Protein AF-A0A5E4LTS5-F1 (afdb_monomer_lite)

pLDDT: mean 82.77, std 12.42, range [35.0, 95.75]

Secondary structure (DSSP, 8-state):
--SSSHHHHHHHHHTTSS---------S-SSGGGS-TTEEEETTTTEEEEPTTB-SSGGGG-SSS-EEE-TTT-BEEEPTTB-SSGGGS-TTEEEETTTTEEEEPTT--SSGGG-SSTTEEEETTTTEEEEPTTB-SSTTSS-TTEEEETTTTEEEEPTTB-SSGGGS-TTEEEETTTTEEEEPTTB-SSGGG-SSTTEEEETTTTEEEE-TT--SSGGGS-TTEEEETTTTEEEEPTT--SSGGGS-TTEEEETTTTEEEEPTTB-SSGGGS-TTEEEETTTTEEEEPTTB-SSGGGSPTTEEE---TTSTTTTBEEESB-SSGGGSPTT--EETTTTEE-

Structure (mmCIF, N/CA/C/O backbone):
data_AF-A0A5E4LTS5-F1
#
_entry.id   AF-A0A5E4LTS5-F1
#
loop_
_atom_site.group_PDB
_atom_site.id
_atom_site.type_symbol
_atom_site.label_atom_id
_atom_site.label_alt_id
_atom_site.label_comp_id
_atom_site.label_asym_id
_atom_site.label_entity_id
_atom_site.label_seq_id
_atom_site.pdbx_PDB_ins_code
_atom_site.Cartn_x
_atom_site.Cartn_y
_atom_site.Cartn_z
_atom_site.occupancy
_atom_site.B_iso_or_equiv
_atom_site.auth_seq_id
_atom_site.auth_comp_id
_atom_site.auth_asym_id
_atom_site.auth_atom_id
_atom_site.pdbx_PDB_model_num
ATOM 1 N N . MET A 1 1 ? 32.700 2.154 83.259 1.00 52.75 1 MET A N 1
ATOM 2 C CA . MET A 1 1 ? 31.988 3.280 83.909 1.00 52.75 1 MET A CA 1
ATOM 3 C C . MET A 1 1 ? 31.719 4.421 82.920 1.00 52.75 1 MET A C 1
ATOM 5 O O . MET A 1 1 ? 32.340 5.462 83.030 1.00 52.75 1 MET A O 1
ATOM 9 N N . ARG A 1 2 ? 30.833 4.246 81.928 1.00 52.34 2 ARG A N 1
ATOM 10 C CA . ARG A 1 2 ? 30.294 5.354 81.094 1.00 52.34 2 ARG A CA 1
ATOM 11 C C . ARG A 1 2 ? 28.873 5.090 80.554 1.00 52.34 2 ARG A C 1
ATOM 13 O O . ARG A 1 2 ? 28.373 5.872 79.763 1.00 52.34 2 ARG A O 1
ATOM 20 N N . PHE A 1 3 ? 28.205 4.025 81.013 1.00 47.56 3 PHE A N 1
ATOM 21 C CA . PHE A 1 3 ? 26.856 3.645 80.561 1.00 47.56 3 PHE A CA 1
ATOM 22 C C . PHE A 1 3 ? 25.759 3.794 81.632 1.00 47.56 3 PHE A C 1
ATOM 24 O O . PHE A 1 3 ? 24.585 3.661 81.318 1.00 47.56 3 PHE A O 1
ATOM 31 N N . GLN A 1 4 ? 26.111 4.130 82.880 1.00 52.75 4 GLN A N 1
ATOM 32 C CA . GLN A 1 4 ? 25.139 4.322 83.973 1.00 52.75 4 GLN A CA 1
ATOM 33 C C . GLN A 1 4 ? 24.675 5.777 84.167 1.00 52.75 4 GLN A C 1
ATOM 35 O O . GLN A 1 4 ? 23.726 6.009 84.905 1.00 52.75 4 GLN A O 1
ATOM 40 N N . VAL A 1 5 ? 25.285 6.757 83.490 1.00 54.31 5 VAL A N 1
ATOM 41 C CA . VAL A 1 5 ? 24.916 8.183 83.638 1.00 54.31 5 VAL A CA 1
ATOM 42 C C . VAL A 1 5 ? 23.861 8.623 82.608 1.00 54.31 5 VAL A C 1
ATOM 44 O O . VAL A 1 5 ? 23.096 9.545 82.866 1.00 54.31 5 VAL A O 1
ATOM 47 N N . LEU A 1 6 ? 23.731 7.920 81.477 1.00 48.25 6 LEU A N 1
ATOM 48 C CA . LEU A 1 6 ? 22.760 8.258 80.422 1.00 48.25 6 LEU A CA 1
ATOM 49 C C . LEU A 1 6 ? 21.332 7.753 80.698 1.00 48.25 6 LEU A C 1
ATOM 51 O O . LEU A 1 6 ? 20.376 8.309 80.167 1.00 48.25 6 LEU A O 1
ATOM 55 N N . LEU A 1 7 ? 21.165 6.753 81.567 1.00 49.22 7 LEU A N 1
ATOM 56 C CA . LEU A 1 7 ? 19.853 6.167 81.881 1.00 49.22 7 LEU A CA 1
ATOM 57 C C . LEU A 1 7 ? 19.071 6.959 82.944 1.00 49.22 7 LEU A C 1
ATOM 59 O O . LEU A 1 7 ? 17.847 6.897 82.980 1.00 49.22 7 LEU A O 1
ATOM 63 N N . ILE A 1 8 ? 19.754 7.769 83.760 1.00 54.53 8 ILE A N 1
ATOM 64 C CA . ILE A 1 8 ? 19.122 8.601 84.800 1.00 54.53 8 ILE A CA 1
ATOM 65 C C . ILE A 1 8 ? 18.636 9.947 84.222 1.00 54.53 8 ILE A C 1
ATOM 67 O O . ILE A 1 8 ? 17.650 10.504 84.699 1.00 54.53 8 ILE A O 1
ATOM 71 N N . ALA A 1 9 ? 19.238 10.430 83.128 1.00 50.12 9 ALA A N 1
ATOM 72 C CA . ALA A 1 9 ? 18.797 11.645 82.433 1.00 50.12 9 ALA A CA 1
ATOM 73 C C . ALA A 1 9 ? 17.547 11.434 81.549 1.00 50.12 9 ALA A C 1
ATOM 75 O O . ALA A 1 9 ? 16.785 12.372 81.332 1.00 50.12 9 ALA A O 1
ATOM 76 N N . ALA A 1 10 ? 17.290 10.206 81.082 1.00 51.31 10 ALA A N 1
ATOM 77 C CA . ALA A 1 10 ? 16.119 9.890 80.256 1.00 51.31 10 ALA A CA 1
ATOM 78 C C . ALA A 1 10 ? 14.826 9.685 81.076 1.00 51.31 10 ALA A C 1
ATOM 80 O O . ALA A 1 10 ? 13.731 9.924 80.574 1.00 51.31 10 ALA A O 1
ATOM 81 N N . ILE A 1 11 ? 14.934 9.310 82.356 1.00 53.00 11 ILE A N 1
ATOM 82 C CA . ILE A 1 11 ? 13.771 9.068 83.233 1.00 53.00 11 ILE A CA 1
ATOM 83 C C . ILE A 1 11 ? 13.208 10.381 83.820 1.00 53.00 11 ILE A C 1
ATOM 85 O O . ILE A 1 11 ? 12.012 10.476 84.106 1.00 53.00 11 ILE A O 1
ATOM 89 N N . PHE A 1 12 ? 14.016 11.445 83.891 1.00 49.31 12 PHE A N 1
ATOM 90 C CA . PHE A 1 12 ? 13.548 12.783 84.283 1.00 49.31 12 PHE A CA 1
ATOM 91 C C . PHE A 1 12 ? 12.880 13.582 83.151 1.00 49.31 12 PHE A C 1
ATOM 93 O O . PHE A 1 12 ? 12.144 14.522 83.437 1.00 49.31 12 PHE A O 1
ATOM 100 N N . LEU A 1 13 ? 13.058 13.188 81.885 1.00 48.16 13 LEU A N 1
ATOM 101 C CA . LEU A 1 13 ? 12.448 13.867 80.729 1.00 48.16 13 LEU A CA 1
ATOM 102 C C . LEU A 1 13 ? 11.097 13.262 80.301 1.00 48.16 13 LEU A C 1
ATOM 104 O O . LEU A 1 13 ? 10.309 13.932 79.642 1.00 48.16 13 LEU A O 1
ATOM 108 N N . VAL A 1 14 ? 10.780 12.039 80.743 1.00 49.41 14 VAL A N 1
ATOM 109 C CA . VAL A 1 14 ? 9.475 11.383 80.501 1.00 49.41 14 VAL A CA 1
ATOM 110 C C . VAL A 1 14 ? 8.493 11.585 81.670 1.00 49.41 14 VAL A C 1
ATOM 112 O O . VAL A 1 14 ? 7.287 11.440 81.502 1.00 49.41 14 VAL A O 1
ATOM 115 N N . SER A 1 15 ? 8.971 12.035 82.835 1.00 46.31 15 SER A N 1
ATOM 116 C CA . SER A 1 15 ? 8.128 12.271 84.023 1.00 46.31 15 SER A CA 1
ATOM 117 C C . SER A 1 15 ? 7.545 13.694 84.118 1.00 46.31 15 SER A C 1
ATOM 119 O O . SER A 1 15 ? 6.817 13.991 85.061 1.00 46.31 15 SER A O 1
ATOM 121 N N . PHE A 1 16 ? 7.824 14.574 83.146 1.00 44.72 16 PHE A N 1
ATOM 122 C CA . PHE A 1 16 ? 7.302 15.953 83.104 1.00 44.72 16 PHE A CA 1
ATOM 123 C C . PHE A 1 16 ? 6.188 16.176 82.058 1.00 44.72 16 PHE A C 1
ATOM 125 O O . PHE A 1 16 ? 5.645 17.272 81.965 1.00 44.72 16 PHE A O 1
ATOM 132 N N . ILE A 1 17 ? 5.787 15.134 81.315 1.00 47.78 17 ILE A N 1
ATOM 133 C CA . ILE A 1 17 ? 4.661 15.169 80.351 1.00 47.78 17 ILE A CA 1
ATOM 134 C C . ILE A 1 17 ? 3.470 14.335 80.874 1.00 47.78 17 ILE A C 1
ATOM 136 O O . ILE A 1 17 ? 2.677 13.791 80.117 1.00 47.78 17 ILE A O 1
ATOM 140 N N . ALA A 1 18 ? 3.332 14.222 82.199 1.00 41.81 18 ALA A N 1
ATOM 141 C CA . ALA A 1 18 ? 2.184 13.583 82.856 1.00 41.81 18 ALA A CA 1
ATOM 142 C C . ALA A 1 18 ? 1.380 14.548 83.754 1.00 41.81 18 ALA A C 1
ATOM 144 O O . ALA A 1 18 ? 0.497 14.113 84.487 1.00 41.81 18 ALA A O 1
ATOM 145 N N . LEU A 1 19 ? 1.656 15.859 83.695 1.00 43.41 19 LEU A N 1
ATOM 146 C CA . LEU A 1 19 ? 0.966 16.894 84.486 1.00 43.41 19 LEU A CA 1
ATOM 147 C C . LEU A 1 19 ? 0.700 18.186 83.691 1.00 43.41 19 LEU A C 1
ATOM 149 O O . LEU A 1 19 ? 0.700 19.283 84.240 1.00 43.41 19 LEU A O 1
ATOM 153 N N . ALA A 1 20 ? 0.411 18.057 82.398 1.00 40.28 20 ALA A N 1
ATOM 154 C CA . ALA A 1 20 ? -0.315 19.079 81.649 1.00 40.28 20 ALA A CA 1
ATOM 155 C C . ALA A 1 20 ? -1.713 18.537 81.337 1.00 40.28 20 ALA A C 1
ATOM 157 O O . ALA A 1 20 ? -2.074 18.281 80.191 1.00 40.28 20 ALA A O 1
ATOM 158 N N . GLY A 1 21 ? -2.499 18.309 82.393 1.00 35.00 21 GLY A N 1
ATOM 159 C CA . GLY A 1 21 ? -3.943 18.257 82.233 1.00 35.00 21 GLY A CA 1
ATOM 160 C C . GLY A 1 21 ? -4.373 19.611 81.688 1.00 35.00 21 GLY A C 1
ATOM 161 O O . GLY A 1 21 ? -4.248 20.600 82.398 1.00 35.00 21 GLY A O 1
ATOM 162 N N . CYS A 1 22 ? -4.823 19.662 80.435 1.00 36.25 22 CYS A N 1
ATOM 163 C CA . CYS A 1 22 ? -5.600 20.780 79.914 1.00 36.25 22 CYS A CA 1
ATOM 164 C C . CYS A 1 22 ? -6.976 20.721 80.592 1.00 36.25 22 CYS A C 1
ATOM 166 O O . CYS A 1 22 ? -7.817 19.924 80.171 1.00 36.25 22 CYS A O 1
ATOM 168 N N . PRO A 1 23 ? -7.253 21.517 81.637 1.00 46.22 23 PRO A N 1
ATOM 169 C CA . PRO A 1 23 ? -8.505 21.455 82.357 1.00 46.22 23 PRO A CA 1
ATOM 170 C C . PRO A 1 23 ? -9.348 22.600 81.817 1.00 46.22 23 PRO A C 1
ATOM 172 O O . PRO A 1 23 ? -9.404 23.630 82.462 1.00 46.22 23 PRO A O 1
ATOM 175 N N . ASN A 1 24 ? -9.853 22.493 80.584 1.00 42.41 24 ASN A N 1
ATOM 176 C CA . ASN A 1 24 ? -10.802 23.446 79.988 1.00 42.41 24 ASN A CA 1
ATOM 177 C C . ASN A 1 24 ? -11.273 22.934 78.613 1.00 42.41 24 ASN A C 1
ATOM 179 O O . ASN A 1 24 ? -10.950 23.517 77.579 1.00 42.41 24 ASN A O 1
ATOM 183 N N . GLN A 1 25 ? -12.084 21.873 78.571 1.00 46.25 25 GLN A N 1
ATOM 184 C CA . GLN A 1 25 ? -13.104 21.834 77.520 1.00 46.25 25 GLN A CA 1
ATOM 185 C C . GLN A 1 25 ? -14.164 22.855 77.937 1.00 46.25 25 GLN A C 1
ATOM 187 O O . GLN A 1 25 ? -15.051 22.557 78.732 1.00 46.25 25 GLN A O 1
ATOM 192 N N . LYS A 1 26 ? -14.015 24.098 77.458 1.00 47.38 26 LYS A N 1
ATOM 193 C CA . LYS A 1 26 ? -15.138 25.041 77.401 1.00 47.38 26 LYS A CA 1
ATOM 194 C C . LYS A 1 26 ? -16.333 24.316 76.761 1.00 47.38 26 LYS A C 1
ATOM 196 O O . LYS A 1 26 ? -16.092 23.502 75.865 1.00 47.38 26 LYS A O 1
ATOM 201 N N . PRO A 1 27 ? -17.584 24.621 77.151 1.00 54.31 27 PRO A N 1
ATOM 202 C CA . PRO A 1 27 ? -18.726 24.212 76.347 1.00 54.31 27 PRO A CA 1
ATOM 203 C C . PRO A 1 27 ? -18.478 24.719 74.917 1.00 54.31 27 PRO A C 1
ATOM 205 O O . PRO A 1 27 ? -18.272 25.911 74.692 1.00 54.31 27 PRO A O 1
ATOM 208 N N . SER A 1 28 ? -18.375 23.773 73.989 1.00 68.31 28 SER A N 1
ATOM 209 C CA . SER A 1 28 ? -18.106 23.933 72.563 1.00 68.31 28 SER A CA 1
ATOM 210 C C . SER A 1 28 ? -19.206 24.706 71.829 1.00 68.31 28 SER A C 1
ATOM 212 O O . SER A 1 28 ? -19.032 25.005 70.655 1.00 68.31 28 SER A O 1
ATOM 214 N N . CYS A 1 29 ? -20.315 25.041 72.490 1.00 81.62 29 CYS A N 1
ATOM 215 C CA . CYS A 1 29 ? -21.389 25.855 71.936 1.00 81.62 29 CYS A CA 1
ATOM 216 C C . CYS A 1 29 ? -22.248 26.478 73.051 1.00 81.62 29 CYS A C 1
ATOM 218 O O . CYS A 1 29 ? -22.305 25.955 74.168 1.00 81.62 29 CYS A O 1
ATOM 220 N N . LYS A 1 30 ? -22.892 27.615 72.759 1.00 83.12 30 LYS A N 1
ATOM 221 C CA . LYS A 1 30 ? -23.923 28.241 73.619 1.00 83.12 30 LYS A CA 1
ATOM 222 C C . LYS A 1 30 ? -25.315 28.212 72.988 1.00 83.12 30 LYS A C 1
ATOM 224 O O . LYS A 1 30 ? -26.311 28.249 73.701 1.00 83.12 30 LYS A O 1
ATOM 229 N N . ASP A 1 31 ? -25.347 28.172 71.668 1.00 85.19 31 ASP A N 1
ATOM 230 C CA . ASP A 1 31 ? -26.511 28.084 70.804 1.00 85.19 31 ASP A CA 1
ATOM 231 C C . ASP A 1 31 ? -26.078 27.399 69.497 1.00 85.19 31 ASP A C 1
ATOM 233 O O . ASP A 1 31 ? -24.884 27.156 69.276 1.00 85.19 31 ASP A O 1
ATOM 237 N N . ASP A 1 32 ? -27.039 27.092 68.630 1.00 86.75 32 ASP A N 1
ATOM 238 C CA . ASP A 1 32 ? -26.789 26.375 67.373 1.00 86.75 32 ASP A CA 1
ATOM 239 C C . ASP A 1 32 ? -25.894 27.156 66.401 1.00 86.75 32 ASP A C 1
ATOM 241 O O . ASP A 1 32 ? -25.223 26.556 65.568 1.00 86.75 32 ASP A O 1
ATOM 245 N N . SER A 1 33 ? -25.809 28.486 66.537 1.00 85.44 33 SER A N 1
ATOM 246 C CA . SER A 1 33 ? -24.954 29.324 65.681 1.00 85.44 33 SER A CA 1
ATOM 247 C C . SER A 1 33 ? -23.459 29.089 65.906 1.00 85.44 33 SER A C 1
ATOM 249 O O . SER A 1 33 ? -22.630 29.454 65.074 1.00 85.44 33 SER A O 1
ATOM 251 N N . SER A 1 34 ? -23.117 28.467 67.035 1.00 87.31 34 SER A N 1
ATOM 252 C CA . SER A 1 34 ? -21.752 28.079 67.383 1.00 87.31 34 SER A CA 1
ATOM 253 C C . SER A 1 34 ? -21.324 26.750 66.744 1.00 87.31 34 SER A C 1
ATOM 255 O O . SER A 1 34 ? -20.163 26.368 66.886 1.00 87.31 34 SER A O 1
ATOM 257 N N . CYS A 1 35 ? -22.247 26.038 66.094 1.00 87.38 35 CYS A N 1
ATOM 258 C CA . CYS A 1 35 ? -22.033 24.723 65.502 1.00 87.38 35 CYS A CA 1
ATOM 259 C C . CYS A 1 35 ? -22.099 24.780 63.970 1.00 87.38 35 CYS A C 1
ATOM 261 O O . CYS A 1 35 ? -22.555 25.762 63.380 1.00 87.38 35 CYS A O 1
ATOM 263 N N . GLU A 1 36 ? -21.628 23.722 63.307 1.00 88.06 36 GLU A N 1
ATOM 264 C CA . GLU A 1 36 ? -21.804 23.598 61.860 1.00 88.06 36 GLU A CA 1
ATOM 265 C C . GLU A 1 36 ? -23.288 23.435 61.502 1.00 88.06 36 GLU A C 1
ATOM 267 O O . GLU A 1 36 ? -24.107 23.037 62.325 1.00 88.06 36 GLU A O 1
ATOM 272 N N . ASN A 1 37 ? -23.653 23.731 60.256 1.00 89.50 37 ASN A N 1
ATOM 273 C CA . ASN A 1 37 ? -25.047 23.739 59.798 1.00 89.50 37 ASN A CA 1
ATOM 274 C C . ASN A 1 37 ? -25.776 22.382 59.911 1.00 89.50 37 ASN A C 1
ATOM 276 O O . ASN A 1 37 ? -27.004 22.363 59.890 1.00 89.50 37 ASN A O 1
ATOM 280 N N . TRP A 1 38 ? -25.045 21.274 60.042 1.00 87.62 38 TRP A N 1
ATOM 281 C CA . TRP A 1 38 ? -25.568 19.921 60.274 1.00 87.62 38 TRP A CA 1
ATOM 282 C C . TRP A 1 38 ? -25.568 19.508 61.762 1.00 87.62 38 TRP A C 1
ATOM 284 O O . TRP A 1 38 ? -25.959 18.391 62.110 1.00 87.62 38 TRP A O 1
ATOM 294 N N . GLN A 1 39 ? -25.136 20.397 62.658 1.00 90.94 39 GLN A N 1
ATOM 295 C CA . GLN A 1 39 ? -25.029 20.184 64.100 1.00 90.94 39 GLN A CA 1
ATOM 296 C C . GLN A 1 39 ? -25.948 21.135 64.880 1.00 90.94 39 GLN A C 1
ATOM 298 O O . GLN A 1 39 ? -26.330 22.202 64.410 1.00 90.94 39 GLN A O 1
ATOM 303 N N . GLN A 1 40 ? -26.322 20.736 66.089 1.00 90.69 40 GLN A N 1
ATOM 304 C CA . GLN A 1 40 ? -27.067 21.538 67.058 1.00 90.69 40 GLN A CA 1
ATOM 305 C C . GLN A 1 40 ? -26.321 21.546 68.386 1.00 90.69 40 GLN A C 1
ATOM 307 O O . GLN A 1 40 ? -25.592 20.604 68.714 1.00 90.69 40 GLN A O 1
ATOM 312 N N . CYS A 1 41 ? -26.500 22.603 69.164 1.00 89.69 41 CYS A N 1
ATOM 313 C CA . CYS A 1 41 ? -25.882 22.697 70.468 1.00 89.69 41 CYS A CA 1
ATOM 314 C C . CYS A 1 41 ? -26.702 21.934 71.508 1.00 89.69 41 CYS A C 1
ATOM 316 O O . CYS A 1 41 ? -27.809 22.336 71.868 1.00 89.69 41 CYS A O 1
ATOM 318 N N . ASP A 1 42 ? -26.137 20.868 72.071 1.00 88.88 42 ASP A N 1
ATOM 319 C CA . ASP A 1 42 ? -26.673 20.296 73.299 1.00 88.88 42 ASP A CA 1
ATOM 320 C C . ASP A 1 42 ? -26.318 21.224 74.467 1.00 88.88 42 ASP A C 1
ATOM 322 O O . ASP A 1 42 ? -25.201 21.206 74.984 1.00 88.88 42 ASP A O 1
ATOM 326 N N . ILE A 1 43 ? -27.286 22.039 74.891 1.00 84.94 43 ILE A N 1
ATOM 327 C CA . ILE A 1 43 ? -27.136 23.032 75.966 1.00 84.94 43 ILE A CA 1
ATOM 328 C C . ILE A 1 43 ? -26.751 22.369 77.302 1.00 84.94 43 ILE A C 1
ATOM 330 O O . ILE A 1 43 ? -26.083 22.992 78.128 1.00 84.94 43 ILE A O 1
ATOM 334 N N . SER A 1 44 ? -27.140 21.107 77.525 1.00 83.56 44 SER A N 1
ATOM 335 C CA . SER A 1 44 ? -26.894 20.402 78.788 1.00 83.56 44 SER A CA 1
ATOM 336 C C . SER A 1 44 ? -25.440 19.948 78.939 1.00 83.56 44 SER A C 1
ATOM 338 O O . SER A 1 44 ? -24.881 20.003 80.035 1.00 83.56 44 SER A O 1
ATOM 340 N N . THR A 1 45 ? -24.808 19.550 77.833 1.00 85.06 45 THR A N 1
ATOM 341 C CA . THR A 1 45 ? -23.402 19.119 77.792 1.00 85.06 45 THR A CA 1
ATOM 342 C C . THR A 1 45 ? -22.469 20.197 77.239 1.00 85.06 45 THR A C 1
ATOM 344 O O . THR A 1 45 ? -21.247 20.092 77.366 1.00 85.06 45 THR A O 1
ATOM 347 N N . GLY A 1 46 ? -23.041 21.245 76.642 1.00 85.06 46 GLY A N 1
ATOM 348 C CA . GLY A 1 46 ? -22.340 22.301 75.931 1.00 85.06 46 GLY A CA 1
ATOM 349 C C . GLY A 1 46 ? -21.561 21.777 74.729 1.00 85.06 46 GLY A C 1
ATOM 350 O O . GLY A 1 46 ? -20.459 22.253 74.490 1.00 85.06 46 GLY A O 1
ATOM 351 N N . ARG A 1 47 ? -22.044 20.756 74.016 1.00 87.44 47 ARG A N 1
ATOM 352 C CA . ARG A 1 47 ? -21.342 20.151 72.869 1.00 87.44 47 ARG A CA 1
ATOM 353 C C . ARG A 1 47 ? -22.189 20.228 71.605 1.00 87.44 47 ARG A C 1
ATOM 355 O O . ARG A 1 47 ? -23.397 20.029 71.664 1.00 87.44 47 ARG A O 1
ATOM 362 N N . CYS A 1 48 ? -21.547 20.477 70.465 1.00 88.25 48 CYS A N 1
ATOM 363 C CA . CYS A 1 48 ? -22.207 20.337 69.171 1.00 88.25 48 CYS A CA 1
ATOM 364 C C . CYS A 1 48 ? -22.438 18.849 68.894 1.00 88.25 48 CYS A C 1
ATOM 366 O O . CYS A 1 48 ? -21.486 18.067 68.849 1.00 88.25 48 CYS A O 1
ATOM 368 N N . VAL A 1 49 ? -23.698 18.465 68.743 1.00 88.44 49 VAL A N 1
ATOM 369 C CA . VAL A 1 49 ? -24.135 17.110 68.396 1.00 88.44 49 VAL A CA 1
ATOM 370 C C . VAL A 1 49 ? -24.823 17.148 67.030 1.00 88.44 49 VAL A C 1
ATOM 372 O O . VAL A 1 49 ? -25.380 18.186 66.675 1.00 88.44 49 VAL A O 1
ATOM 375 N N . PRO A 1 50 ? -24.789 16.071 66.229 1.00 87.88 50 PRO A N 1
ATOM 376 C CA . PRO A 1 50 ? -25.506 16.046 64.956 1.00 87.88 50 PRO A CA 1
ATOM 377 C C . PRO A 1 50 ? -27.004 16.360 65.133 1.00 87.88 50 PRO A C 1
ATOM 379 O O . PRO A 1 50 ? -27.640 15.931 66.101 1.00 87.88 50 PRO A O 1
ATOM 382 N N . GLN A 1 51 ? -27.564 17.140 64.205 1.00 87.88 51 GLN A N 1
ATOM 383 C CA . GLN A 1 51 ? -29.008 17.383 64.121 1.00 87.88 51 GLN A CA 1
ATOM 384 C C . GLN A 1 51 ? -29.756 16.104 63.725 1.00 87.88 51 GLN A C 1
ATOM 386 O O . GLN A 1 51 ? -29.179 15.173 63.165 1.00 87.88 51 GLN A O 1
ATOM 391 N N . VAL A 1 52 ? -31.070 16.068 63.972 1.00 82.19 52 VAL A N 1
ATOM 392 C CA . VAL A 1 52 ? -31.925 14.958 63.520 1.00 82.19 52 VAL A CA 1
ATOM 393 C C . VAL A 1 52 ? -31.806 14.806 62.000 1.00 82.19 52 VAL A C 1
ATOM 395 O O . VAL A 1 52 ? -32.065 15.750 61.259 1.00 82.19 52 VAL A O 1
ATOM 398 N N . GLY A 1 53 ? -31.419 13.610 61.549 1.00 81.38 53 GLY A N 1
ATOM 399 C CA . GLY A 1 53 ? -31.175 13.299 60.135 1.00 81.38 53 GLY A CA 1
ATOM 400 C C . GLY A 1 53 ? -29.702 13.346 59.713 1.00 81.38 53 GLY A C 1
ATOM 401 O O . GLY A 1 53 ? -29.378 12.822 58.649 1.00 81.38 53 GLY A O 1
ATOM 402 N N . TYR A 1 54 ? -28.816 13.889 60.554 1.00 89.75 54 TYR A N 1
ATOM 403 C CA . TYR A 1 54 ? -27.369 13.883 60.348 1.00 89.75 54 TYR A CA 1
ATOM 404 C C . TYR A 1 54 ? -26.662 12.909 61.293 1.00 89.75 54 TYR A C 1
ATOM 406 O O . TYR A 1 54 ? -27.233 12.436 62.276 1.00 89.75 54 TYR A O 1
ATOM 414 N N . CYS A 1 55 ? -25.406 12.602 60.990 1.00 91.25 55 CYS A N 1
ATOM 415 C CA . CYS A 1 55 ? -24.613 11.619 61.705 1.00 91.25 55 CYS A CA 1
ATOM 416 C C . CYS A 1 55 ? -23.141 12.034 61.825 1.00 91.25 55 CYS A C 1
ATOM 418 O O . CYS A 1 55 ? -22.592 12.796 61.025 1.00 91.25 55 CYS A O 1
ATOM 420 N N . THR A 1 56 ? -22.476 11.459 62.822 1.00 88.50 56 THR A N 1
ATOM 421 C CA . THR A 1 56 ? -21.011 11.448 62.955 1.00 88.50 56 THR A CA 1
ATOM 422 C C . THR A 1 56 ? -20.434 10.042 62.930 1.00 88.50 56 THR A C 1
ATOM 424 O O . THR A 1 56 ? -19.280 9.846 62.552 1.00 88.50 56 THR A O 1
ATOM 427 N N . THR A 1 57 ? -21.237 9.043 63.296 1.00 88.00 57 THR A N 1
ATOM 428 C CA . THR A 1 57 ? -20.825 7.642 63.334 1.00 88.00 57 THR A CA 1
ATOM 429 C C . THR A 1 57 ? -21.854 6.744 62.655 1.00 88.00 57 THR A C 1
ATOM 431 O O . THR A 1 57 ? -23.027 7.086 62.530 1.00 88.00 57 THR A O 1
ATOM 434 N N . ALA A 1 58 ? -21.428 5.554 62.224 1.00 85.50 58 ALA A N 1
ATOM 435 C CA . ALA A 1 58 ? -22.338 4.580 61.618 1.00 85.50 58 ALA A CA 1
ATOM 436 C C . ALA A 1 58 ? -23.423 4.081 62.593 1.00 85.50 58 ALA A C 1
ATOM 438 O O . ALA A 1 58 ? -24.492 3.681 62.146 1.00 85.50 58 ALA A O 1
ATOM 439 N N . ALA A 1 59 ? -23.172 4.129 63.907 1.00 85.56 59 ALA A N 1
ATOM 440 C CA . ALA A 1 59 ? -24.128 3.694 64.927 1.00 85.56 59 ALA A CA 1
ATOM 441 C C . ALA A 1 59 ? -25.370 4.600 65.005 1.00 85.56 59 ALA A C 1
ATOM 443 O O . ALA A 1 59 ? -26.445 4.143 65.384 1.00 85.56 59 ALA A O 1
ATOM 444 N N . GLU A 1 60 ? -25.235 5.868 64.610 1.00 87.69 60 GLU A N 1
ATOM 445 C CA . GLU A 1 60 ? -26.340 6.836 64.554 1.00 87.69 60 GLU A CA 1
ATOM 446 C C . GLU A 1 60 ? -27.262 6.605 63.349 1.00 87.69 60 GLU A C 1
ATOM 448 O O . GLU A 1 60 ? -28.385 7.099 63.325 1.00 87.69 60 GLU A O 1
ATOM 453 N N . CYS A 1 61 ? -26.819 5.815 62.367 1.00 86.75 61 CYS A N 1
ATOM 454 C CA . CYS A 1 61 ? -27.558 5.555 61.135 1.00 86.75 61 CYS A CA 1
ATOM 455 C C . CYS A 1 61 ? -28.484 4.335 61.190 1.00 86.75 61 CYS A C 1
ATOM 457 O O . CYS A 1 61 ? -29.089 3.985 60.177 1.00 86.75 61 CYS A O 1
ATOM 459 N N . GLY A 1 62 ? -28.608 3.694 62.353 1.00 82.69 62 GLY A N 1
ATOM 460 C CA . GLY A 1 62 ? -29.453 2.523 62.564 1.00 82.69 62 GLY A CA 1
ATOM 461 C C . GLY A 1 62 ? -28.704 1.366 63.220 1.00 82.69 62 GLY A C 1
ATOM 462 O O . GLY A 1 62 ? -27.476 1.304 63.233 1.00 82.69 62 GLY A O 1
ATOM 463 N N . THR A 1 63 ? -29.460 0.425 63.782 1.00 80.00 63 THR A N 1
ATOM 464 C CA . THR A 1 63 ? -28.921 -0.745 64.495 1.00 80.00 63 THR A CA 1
ATOM 465 C C . THR A 1 63 ? -28.673 -1.950 63.588 1.00 80.00 63 THR A C 1
ATOM 467 O O . THR A 1 63 ? -28.033 -2.912 64.007 1.00 80.00 63 THR A O 1
ATOM 470 N N . ASP A 1 64 ? -29.152 -1.905 62.345 1.00 81.12 64 ASP A N 1
ATOM 471 C CA . ASP A 1 64 ? -29.074 -2.997 61.370 1.00 81.12 64 ASP A CA 1
ATOM 472 C C . ASP A 1 64 ? -27.742 -3.044 60.599 1.00 81.12 64 ASP A C 1
ATOM 474 O O . ASP A 1 64 ? -27.519 -3.954 59.802 1.00 81.12 64 ASP A O 1
ATOM 478 N N . ASN A 1 65 ? -26.842 -2.085 60.855 1.00 84.50 65 ASN A N 1
ATOM 479 C CA . ASN A 1 65 ? -25.531 -1.944 60.217 1.00 84.50 65 ASN A CA 1
ATOM 480 C C . ASN A 1 65 ? -25.583 -1.769 58.681 1.00 84.50 65 ASN A C 1
ATOM 482 O O . ASN A 1 65 ? -24.537 -1.845 58.022 1.00 84.50 65 ASN A O 1
ATOM 486 N N . LYS A 1 66 ? -26.768 -1.498 58.111 1.00 88.00 66 LYS A N 1
ATOM 487 C CA . LYS A 1 66 ? -26.979 -1.339 56.663 1.00 88.00 66 LYS A CA 1
ATOM 488 C C . LYS A 1 66 ? -26.592 0.040 56.153 1.00 88.00 66 LYS A C 1
ATOM 490 O O . LYS A 1 66 ? -26.235 0.178 54.988 1.00 88.00 66 LYS A O 1
ATOM 495 N N . LYS A 1 67 ? -26.626 1.051 57.021 1.00 90.25 67 LYS A N 1
ATOM 496 C CA . LYS A 1 67 ? -26.253 2.431 56.699 1.00 90.25 67 LYS A CA 1
ATOM 497 C C . LYS A 1 67 ? -24.878 2.788 57.273 1.00 90.25 67 LYS A C 1
ATOM 499 O O . LYS A 1 67 ? -24.423 2.221 58.269 1.00 90.25 67 LYS A O 1
ATOM 504 N N . ILE A 1 68 ? -24.182 3.707 56.618 1.00 90.94 68 ILE A N 1
ATOM 505 C CA . ILE A 1 68 ? -22.940 4.334 57.070 1.00 90.94 68 ILE A CA 1
ATOM 506 C C . ILE A 1 68 ? -23.109 5.845 57.057 1.00 90.94 68 ILE A C 1
ATOM 508 O O . ILE A 1 68 ? -23.836 6.390 56.230 1.00 90.94 68 ILE A O 1
ATOM 512 N N . CYS A 1 69 ? -22.411 6.523 57.959 1.00 92.50 69 CYS A N 1
ATOM 513 C CA . CYS A 1 69 ? -22.346 7.968 57.912 1.00 92.50 69 CYS A CA 1
ATOM 514 C C . CYS A 1 69 ? -21.373 8.427 56.825 1.00 92.50 69 CYS A C 1
ATOM 516 O O . CYS A 1 69 ? -20.192 8.069 56.869 1.00 92.50 69 CYS A O 1
ATOM 518 N N . ASN A 1 70 ? -21.848 9.212 55.860 1.00 90.62 70 ASN A N 1
ATOM 519 C CA . ASN A 1 70 ? -20.976 9.818 54.865 1.00 90.62 70 ASN A CA 1
ATOM 520 C C . ASN A 1 70 ? -20.220 11.002 55.498 1.00 90.62 70 ASN A C 1
ATOM 522 O O . ASN A 1 70 ? -20.861 11.963 55.920 1.00 90.62 70 ASN A O 1
ATOM 526 N N . PRO A 1 71 ? -18.877 10.988 55.536 1.00 88.88 71 PRO A N 1
ATOM 527 C CA . PRO A 1 71 ? -18.102 12.007 56.243 1.00 88.88 71 PRO A CA 1
ATOM 528 C C . PRO A 1 71 ? -18.131 13.394 55.583 1.00 88.88 71 PRO A C 1
ATOM 530 O O . PRO A 1 71 ? -17.728 14.357 56.220 1.00 88.88 71 PRO A O 1
ATOM 533 N N . ASN A 1 72 ? -18.574 13.506 54.326 1.00 90.12 72 ASN A N 1
ATOM 534 C CA . ASN A 1 72 ? -18.630 14.776 53.596 1.00 90.12 72 ASN A CA 1
ATOM 535 C C . ASN A 1 72 ? -20.008 15.442 53.678 1.00 90.12 72 ASN A C 1
ATOM 537 O O . ASN A 1 72 ? -20.105 16.663 53.656 1.00 90.12 72 ASN A O 1
ATOM 541 N N . THR A 1 73 ? -21.081 14.645 53.706 1.00 90.94 73 THR A N 1
ATOM 542 C CA . THR A 1 73 ? -22.464 15.158 53.754 1.00 90.94 73 THR A CA 1
ATOM 543 C C . THR A 1 73 ? -23.082 15.062 55.142 1.00 90.94 73 THR A C 1
ATOM 545 O O . THR A 1 73 ? -24.115 15.678 55.381 1.00 90.94 73 THR A O 1
ATOM 548 N N . HIS A 1 74 ? -22.474 14.283 56.042 1.00 91.00 74 HIS A N 1
ATOM 549 C CA . HIS A 1 74 ? -23.010 13.939 57.357 1.00 91.00 74 HIS A CA 1
ATOM 550 C C . HIS A 1 74 ? -24.391 13.280 57.305 1.00 91.00 74 HIS A C 1
ATOM 552 O O . HIS A 1 74 ? -25.104 13.279 58.299 1.00 91.00 74 HIS A O 1
ATOM 558 N N . LEU A 1 75 ? -24.773 12.703 56.164 1.00 90.38 75 LEU A N 1
ATOM 559 C CA . LEU A 1 75 ? -26.024 11.972 55.995 1.00 90.38 75 LEU A CA 1
ATOM 560 C C . LEU A 1 75 ? -25.773 10.465 56.033 1.00 90.38 75 LEU A C 1
ATOM 562 O O . LEU A 1 75 ? -24.728 9.966 55.599 1.00 90.38 75 LEU A O 1
ATOM 566 N N . CYS A 1 76 ? -26.764 9.734 56.531 1.00 89.19 76 CYS A N 1
ATOM 567 C CA . CYS A 1 76 ? -26.755 8.281 56.521 1.00 89.19 76 CYS A CA 1
ATOM 568 C C . CYS A 1 76 ? -27.028 7.755 55.111 1.00 89.19 76 CYS A C 1
ATOM 570 O O . CYS A 1 76 ? -28.094 7.997 54.554 1.00 89.19 76 CYS A O 1
ATOM 572 N N . GLN A 1 77 ? -26.076 7.010 54.555 1.00 90.06 77 GLN A N 1
ATOM 573 C CA . GLN A 1 77 ? -26.170 6.386 53.236 1.00 90.06 77 GLN A CA 1
ATOM 574 C C . GLN A 1 77 ? -26.158 4.871 53.376 1.00 90.06 77 GLN A C 1
ATOM 576 O O . GLN A 1 77 ? -25.471 4.336 54.249 1.00 90.06 77 GLN A O 1
ATOM 581 N N . PHE A 1 78 ? -26.896 4.162 52.530 1.00 90.31 78 PHE A N 1
ATOM 582 C CA . PHE A 1 78 ? -26.819 2.709 52.516 1.00 90.31 78 PHE A CA 1
ATOM 583 C C . PHE A 1 78 ? -25.437 2.231 52.054 1.00 90.31 78 PHE A C 1
ATOM 585 O O . PHE A 1 78 ? -24.815 2.794 51.155 1.00 90.31 78 PHE A O 1
ATOM 592 N N . LYS A 1 79 ? -24.931 1.187 52.710 1.00 89.44 79 LYS A N 1
ATOM 593 C CA . LYS A 1 79 ? -23.747 0.451 52.266 1.00 89.44 79 LYS A CA 1
ATOM 594 C C . LYS A 1 79 ? -24.183 -0.536 51.200 1.00 89.44 79 LYS A C 1
ATOM 596 O O . LYS A 1 79 ? -25.188 -1.210 51.400 1.00 89.44 79 LYS A O 1
ATOM 601 N N . GLN A 1 80 ? -23.386 -0.729 50.154 1.00 85.00 80 GLN A N 1
ATOM 602 C CA . GLN A 1 80 ? -23.630 -1.846 49.245 1.00 85.00 80 GLN A CA 1
ATOM 603 C C . GLN A 1 80 ? -23.589 -3.191 49.999 1.00 85.00 80 GLN A C 1
ATOM 605 O O . GLN A 1 80 ? -22.720 -3.379 50.858 1.00 85.00 80 GLN A O 1
ATOM 610 N N . PRO A 1 81 ? -24.500 -4.129 49.687 1.00 89.31 81 PRO A N 1
ATOM 611 C CA . PRO A 1 81 ? -25.505 -4.070 48.623 1.00 89.31 81 PRO A CA 1
ATOM 612 C C . PRO A 1 81 ? -26.877 -3.539 49.078 1.00 89.31 81 PRO A C 1
ATOM 614 O O . PRO A 1 81 ? -27.841 -3.759 48.371 1.00 89.31 81 PRO A O 1
ATOM 617 N N . TYR A 1 82 ? -27.026 -2.911 50.241 1.00 93.81 82 TYR A N 1
ATOM 618 C CA . TYR A 1 82 ? -28.336 -2.569 50.809 1.00 93.81 82 TYR A CA 1
ATOM 619 C C . TYR A 1 82 ? -28.990 -1.334 50.175 1.00 93.81 82 TYR A C 1
ATOM 621 O O . TYR A 1 82 ? -28.296 -0.445 49.692 1.00 93.81 82 TYR A O 1
ATOM 629 N N . CYS A 1 83 ? -30.322 -1.270 50.233 1.00 93.69 83 CYS A N 1
ATOM 630 C CA . CYS A 1 83 ? -31.125 -0.137 49.763 1.00 93.69 83 CYS A CA 1
ATOM 631 C C . CYS A 1 83 ? -32.536 -0.137 50.368 1.00 93.69 83 CYS A C 1
ATOM 633 O O . CYS A 1 83 ? -32.994 -1.155 50.899 1.00 93.69 83 CYS A O 1
ATOM 635 N N . GLU A 1 84 ? -33.234 0.990 50.239 1.00 91.75 84 GLU A N 1
ATOM 636 C CA . GLU A 1 84 ? -34.680 1.115 50.450 1.00 91.75 84 GLU A CA 1
ATOM 637 C C . GLU A 1 84 ? -35.404 1.454 49.144 1.00 91.75 84 GLU A C 1
ATOM 639 O O . GLU A 1 84 ? -36.486 0.921 48.888 1.00 91.75 84 GLU A O 1
ATOM 644 N N . ASP A 1 85 ? -34.779 2.259 48.283 1.00 91.88 85 ASP A N 1
ATOM 645 C CA . ASP A 1 85 ? -35.254 2.524 46.930 1.00 91.88 85 ASP A CA 1
ATOM 646 C C . ASP A 1 85 ? -34.104 2.639 45.904 1.00 91.88 85 ASP A C 1
ATOM 648 O O . ASP A 1 85 ? -32.927 2.446 46.211 1.00 91.88 85 ASP A O 1
ATOM 652 N N . ASP A 1 86 ? -34.452 2.886 44.639 1.00 91.44 86 ASP A N 1
ATOM 653 C CA . ASP A 1 86 ? -33.502 2.936 43.523 1.00 91.44 86 ASP A CA 1
ATOM 654 C C . ASP A 1 86 ? -32.431 4.038 43.652 1.00 91.44 86 ASP A C 1
ATOM 656 O O . ASP A 1 86 ? -31.387 3.920 43.009 1.00 91.44 86 ASP A O 1
ATOM 660 N N . ILE A 1 87 ? -32.662 5.102 44.434 1.00 90.44 87 ILE A N 1
ATOM 661 C CA . ILE A 1 87 ? -31.706 6.207 44.613 1.00 90.44 87 ILE A CA 1
ATOM 662 C C . ILE A 1 87 ? -30.507 5.808 45.473 1.00 90.44 87 ILE A C 1
ATOM 664 O O . ILE A 1 87 ? -29.440 6.412 45.359 1.00 90.44 87 ILE A O 1
ATOM 668 N N . ASP A 1 88 ? -30.680 4.783 46.308 1.00 90.56 88 ASP A N 1
ATOM 669 C CA . ASP A 1 88 ? -29.634 4.249 47.180 1.00 90.56 88 ASP A CA 1
ATOM 670 C C . ASP A 1 88 ? -28.644 3.361 46.416 1.00 90.56 88 ASP A C 1
ATOM 672 O O . ASP A 1 88 ? -27.556 3.053 46.907 1.00 90.56 88 ASP A O 1
ATOM 676 N N . CYS A 1 89 ? -29.028 2.936 45.214 1.00 92.06 89 CYS A N 1
ATOM 677 C CA . CYS A 1 89 ? -28.247 2.057 44.367 1.00 92.06 89 CYS A CA 1
ATOM 678 C C . CYS A 1 89 ? -27.464 2.834 43.307 1.00 92.06 89 CYS A C 1
ATOM 680 O O . CYS A 1 89 ? -27.775 3.973 42.951 1.00 92.06 89 CYS A O 1
ATOM 682 N N . GLU A 1 90 ? -26.444 2.194 42.735 1.00 91.25 90 GLU A N 1
ATOM 683 C CA . GLU A 1 90 ? -25.781 2.774 41.573 1.00 91.25 90 GLU A CA 1
ATOM 684 C C . GL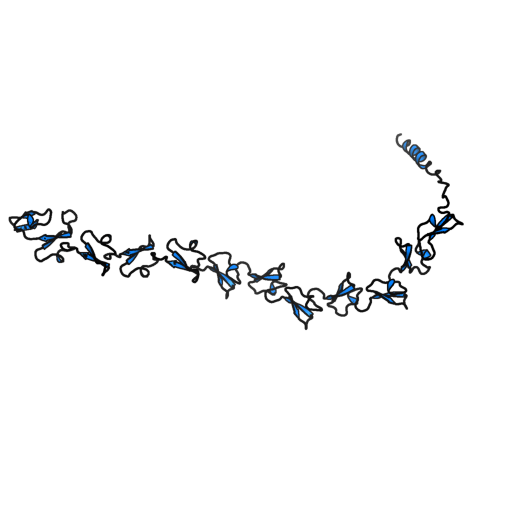U A 1 90 ? -26.745 2.864 40.381 1.00 91.25 90 GLU A C 1
ATOM 686 O O . GLU A 1 90 ? -27.687 2.088 40.247 1.00 91.25 90 GLU A O 1
ATOM 691 N N . SER A 1 91 ? -26.487 3.784 39.450 1.00 91.75 91 SER A N 1
ATOM 692 C CA . SER A 1 91 ? -27.394 4.050 38.317 1.00 91.75 91 SER A CA 1
ATOM 693 C C . SER A 1 91 ? -27.701 2.833 37.416 1.00 91.75 91 SER A C 1
ATOM 695 O O . SER A 1 91 ? -28.698 2.827 36.683 1.00 91.75 91 SER A O 1
ATOM 697 N N . TRP A 1 92 ? -26.860 1.794 37.453 1.00 92.31 92 TRP A N 1
ATOM 698 C CA . TRP A 1 92 ? -27.028 0.532 36.722 1.00 92.31 92 TRP A CA 1
ATOM 699 C C . TRP A 1 92 ? -27.726 -0.571 37.536 1.00 92.31 92 TRP A C 1
ATOM 701 O O . TRP A 1 92 ? -27.968 -1.665 37.020 1.00 92.31 92 TRP A O 1
ATOM 711 N N . GLN A 1 93 ? -28.074 -0.287 38.784 1.00 95.12 93 GLN A N 1
ATOM 712 C CA . GLN A 1 93 ? -28.771 -1.171 39.705 1.00 95.12 93 GLN A CA 1
ATOM 713 C C . GLN A 1 93 ? -30.216 -0.689 39.933 1.00 95.12 93 GLN A C 1
ATOM 715 O O . GLN A 1 93 ? -30.616 0.392 39.496 1.00 95.12 93 GLN A O 1
ATOM 720 N N . SER A 1 94 ? -31.017 -1.535 40.572 1.00 94.19 94 SER A N 1
ATOM 721 C CA . SER A 1 94 ? -32.360 -1.235 41.075 1.00 94.19 94 SER A CA 1
ATOM 722 C C . SER A 1 94 ? -32.546 -1.905 42.428 1.00 94.19 94 SER A C 1
ATOM 724 O O . SER A 1 94 ? -32.060 -3.024 42.621 1.00 94.19 94 SER A O 1
ATOM 726 N N . CYS A 1 95 ? -33.259 -1.259 43.339 1.00 94.94 95 CYS A N 1
ATOM 727 C CA . CYS A 1 95 ? -33.496 -1.803 44.661 1.00 94.94 95 CYS A CA 1
ATOM 728 C C . CYS A 1 95 ? -34.561 -2.900 44.620 1.00 94.94 95 CYS A C 1
ATOM 730 O O . CYS A 1 95 ? -35.699 -2.679 44.201 1.00 94.94 95 CYS A O 1
ATOM 732 N N . ASP A 1 96 ? -34.209 -4.097 45.084 1.00 94.62 96 ASP A N 1
ATOM 733 C CA . ASP A 1 96 ? -35.202 -5.101 45.439 1.00 94.62 96 ASP A CA 1
ATOM 734 C C . ASP A 1 96 ? -35.756 -4.751 46.818 1.00 94.62 96 ASP A C 1
ATOM 736 O O . ASP A 1 96 ? -35.160 -5.088 47.840 1.00 94.62 96 ASP A O 1
ATOM 740 N N . THR A 1 97 ? -36.899 -4.069 46.850 1.00 91.75 97 THR A N 1
ATOM 741 C CA . THR A 1 97 ? -37.523 -3.593 48.094 1.00 91.75 97 THR A CA 1
ATOM 742 C C . THR A 1 97 ? -38.008 -4.720 49.010 1.00 91.75 97 THR A C 1
ATOM 744 O O . THR A 1 97 ? -38.274 -4.477 50.185 1.00 91.75 97 THR A O 1
ATOM 747 N N . VAL A 1 98 ? -38.099 -5.963 48.517 1.00 91.75 98 VAL A N 1
ATOM 748 C CA . VAL A 1 98 ? -38.455 -7.132 49.336 1.00 91.75 98 VAL A CA 1
ATOM 749 C C . VAL A 1 98 ? -37.239 -7.636 50.110 1.00 91.75 98 VAL A C 1
ATOM 751 O O . VAL A 1 98 ? -37.361 -7.987 51.283 1.00 91.75 98 VAL A O 1
ATOM 754 N N . LEU A 1 99 ? -36.068 -7.674 49.469 1.00 91.50 99 LEU A N 1
ATOM 755 C CA . LEU A 1 99 ? -34.815 -8.096 50.109 1.00 91.50 99 LEU A CA 1
ATOM 756 C C . LEU A 1 99 ? -34.064 -6.935 50.783 1.00 91.50 99 LEU A C 1
ATOM 758 O O . LEU A 1 99 ? -33.261 -7.163 51.687 1.00 91.50 99 LEU A O 1
ATOM 762 N N . GLY A 1 100 ? -34.346 -5.697 50.375 1.00 91.56 100 GLY A N 1
ATOM 763 C CA . GLY A 1 100 ? -33.603 -4.501 50.766 1.00 91.56 100 GLY A CA 1
ATOM 764 C C . GLY A 1 100 ? -32.183 -4.492 50.202 1.00 91.56 100 GLY A C 1
ATOM 765 O O . GLY A 1 100 ? -31.259 -4.078 50.905 1.00 91.56 100 GLY A O 1
ATOM 766 N N . GLU A 1 101 ? -32.001 -5.011 48.981 1.00 94.12 101 GLU A N 1
ATOM 767 C CA . GLU A 1 101 ? -30.701 -5.139 48.315 1.00 94.12 101 GLU A CA 1
ATOM 768 C C . GLU A 1 101 ? -30.739 -4.656 46.854 1.00 94.12 101 GLU A C 1
ATOM 770 O O . GLU A 1 101 ? -31.646 -4.982 46.086 1.00 94.12 101 GLU A O 1
ATOM 775 N N . CYS A 1 102 ? -29.717 -3.906 46.449 1.00 94.50 102 CYS A N 1
ATOM 776 C CA . CYS A 1 102 ? -29.460 -3.468 45.089 1.00 94.50 102 CYS A CA 1
ATOM 777 C C . CYS A 1 102 ? -29.147 -4.667 44.198 1.00 94.50 102 CYS A C 1
ATOM 779 O O . CYS A 1 102 ? -28.157 -5.379 44.384 1.00 94.50 102 CYS A O 1
ATOM 781 N N . LYS A 1 103 ? -29.965 -4.855 43.166 1.00 93.69 103 LYS A N 1
ATOM 782 C CA . LYS A 1 103 ? -29.764 -5.857 42.121 1.00 93.69 103 LYS A CA 1
ATOM 783 C C . LYS A 1 103 ? -29.396 -5.196 40.808 1.00 93.69 103 LYS A C 1
ATOM 785 O O . LYS A 1 103 ? -29.700 -4.035 40.561 1.00 93.69 103 LYS A O 1
ATOM 790 N N . THR A 1 104 ? -28.742 -5.956 39.937 1.00 92.31 104 THR A N 1
ATOM 791 C CA . THR A 1 104 ? -28.441 -5.503 38.575 1.00 92.31 104 THR A CA 1
ATOM 792 C C . THR A 1 104 ? -29.743 -5.205 37.830 1.00 92.31 104 THR A C 1
ATOM 794 O O . THR A 1 104 ? -30.624 -6.063 37.761 1.00 92.31 104 THR A O 1
ATOM 797 N N . ARG A 1 105 ? -29.869 -3.998 37.267 1.00 91.19 105 ARG A N 1
ATOM 798 C CA . ARG A 1 105 ? -31.050 -3.595 36.496 1.00 91.19 105 ARG A CA 1
ATOM 799 C C . ARG A 1 105 ? -31.114 -4.372 35.174 1.00 91.19 105 ARG A C 1
ATOM 801 O O . ARG A 1 105 ? -30.086 -4.730 34.602 1.00 91.19 105 ARG A O 1
ATOM 808 N N . LEU A 1 106 ? -32.319 -4.602 34.648 1.00 85.19 106 LEU A N 1
ATOM 809 C CA . LEU A 1 106 ? -32.498 -5.253 33.344 1.00 85.19 106 LEU A CA 1
ATOM 810 C C . LEU A 1 106 ? -31.737 -4.493 32.239 1.00 85.19 106 LEU A C 1
ATOM 812 O O . LEU A 1 106 ? -31.824 -3.269 32.138 1.00 85.19 106 LEU A O 1
ATOM 816 N N . GLY A 1 107 ? -30.987 -5.222 31.408 1.00 83.50 107 GLY A N 1
ATOM 817 C CA . GLY A 1 107 ? -30.134 -4.627 30.372 1.00 83.50 107 GLY A CA 1
ATOM 818 C C . GLY A 1 107 ? -28.846 -3.986 30.910 1.00 83.50 107 GLY A C 1
ATOM 819 O O . GLY A 1 107 ? -28.219 -3.179 30.214 1.00 83.50 107 GLY A O 1
ATOM 820 N N . ARG A 1 108 ? -28.463 -4.302 32.151 1.00 93.31 108 ARG A N 1
ATOM 821 C CA . ARG A 1 108 ? -27.145 -4.030 32.732 1.00 93.31 108 ARG A CA 1
ATOM 822 C C . ARG A 1 108 ? -26.479 -5.333 33.161 1.00 93.31 108 ARG A C 1
ATOM 824 O O . ARG A 1 108 ? -27.124 -6.378 33.209 1.00 93.31 108 ARG A O 1
ATOM 831 N N . CYS A 1 109 ? -25.191 -5.264 33.466 1.00 94.31 109 CYS A N 1
ATOM 832 C CA . CYS A 1 109 ? -24.408 -6.405 33.915 1.00 94.31 109 CYS A CA 1
ATOM 833 C C . CYS A 1 109 ? -23.513 -6.029 35.105 1.00 94.31 109 CYS A C 1
ATOM 835 O O . CYS A 1 109 ? -22.966 -4.927 35.167 1.00 94.31 109 CYS A O 1
ATOM 837 N N . ALA A 1 110 ? -23.361 -6.963 36.046 1.00 92.44 110 ALA A N 1
ATOM 838 C CA . ALA A 1 110 ? -22.340 -6.901 37.097 1.00 92.44 110 ALA A CA 1
ATOM 839 C C . ALA A 1 110 ? -21.096 -7.737 36.745 1.00 92.44 110 ALA A C 1
ATOM 841 O O . ALA A 1 110 ? -20.013 -7.508 37.274 1.00 92.44 110 ALA A O 1
ATOM 842 N N . SER A 1 111 ? -21.260 -8.732 35.872 1.00 92.69 111 SER A N 1
ATOM 843 C CA . SER A 1 111 ? -20.204 -9.621 35.391 1.00 92.69 111 SER A CA 1
ATOM 844 C C . SER A 1 111 ? -20.623 -10.273 34.073 1.00 92.69 111 SER A C 1
ATOM 846 O O . SER A 1 111 ? -21.786 -10.182 33.673 1.00 92.69 111 SER A O 1
ATOM 848 N N . ASP A 1 112 ? -19.693 -10.966 33.415 1.00 91.44 112 ASP A N 1
ATOM 849 C CA . ASP A 1 112 ? -19.937 -11.680 32.153 1.00 91.44 112 ASP A CA 1
ATOM 850 C C . ASP A 1 112 ? -21.082 -12.701 32.247 1.00 91.44 112 ASP A C 1
ATOM 852 O O . ASP A 1 112 ? -21.757 -12.959 31.257 1.00 91.44 112 ASP A O 1
ATOM 856 N N . ALA A 1 113 ? -21.356 -13.241 33.441 1.00 90.62 113 ALA A N 1
ATOM 857 C CA . ALA A 1 113 ? -22.443 -14.195 33.668 1.00 90.62 113 ALA A CA 1
ATOM 858 C C . ALA A 1 113 ? -23.848 -13.589 33.482 1.00 90.62 113 ALA A C 1
ATOM 860 O O . ALA A 1 113 ? -24.821 -14.327 33.349 1.00 90.62 113 ALA A O 1
ATOM 861 N N . PHE A 1 114 ? -23.963 -12.257 33.486 1.00 90.69 114 PHE A N 1
ATOM 862 C CA . PHE A 1 114 ? -25.217 -11.551 33.213 1.00 90.69 114 PHE A CA 1
ATOM 863 C C . PHE A 1 114 ? -25.459 -11.341 31.715 1.00 90.69 114 PHE A C 1
ATOM 865 O O . PHE A 1 114 ? -26.555 -10.934 31.326 1.00 90.69 114 PHE A O 1
ATOM 872 N N . CYS A 1 115 ? -24.459 -11.602 30.872 1.00 90.25 115 CYS A N 1
ATOM 873 C CA . CYS A 1 115 ? -24.601 -11.480 29.432 1.00 90.25 115 CYS A CA 1
ATOM 874 C C . CYS A 1 115 ? -25.224 -12.747 28.851 1.00 90.25 115 CYS A C 1
ATOM 876 O O . CYS A 1 115 ? -24.900 -13.866 29.241 1.00 90.25 115 CYS A O 1
ATOM 878 N N . THR A 1 116 ? -26.179 -12.563 27.937 1.00 86.38 116 THR A N 1
ATOM 879 C CA . THR A 1 116 ? -26.975 -13.678 27.399 1.00 86.38 116 THR A CA 1
ATOM 880 C C . THR A 1 116 ? -26.145 -14.534 26.453 1.00 86.38 116 THR A C 1
ATOM 882 O O . THR A 1 116 ? -26.373 -15.737 26.334 1.00 86.38 116 THR A O 1
ATOM 885 N N . ASN A 1 117 ? -25.175 -13.916 25.782 1.00 84.94 117 ASN A N 1
ATOM 886 C CA . ASN A 1 117 ? -24.341 -14.585 24.809 1.00 84.94 117 ASN A CA 1
ATOM 887 C C . ASN A 1 117 ? -22.932 -14.826 25.358 1.00 84.94 117 ASN A C 1
ATOM 889 O O . ASN A 1 117 ? -22.279 -13.909 25.847 1.00 84.94 117 ASN A O 1
ATOM 893 N N . GLU A 1 118 ? -22.392 -16.032 25.166 1.00 86.19 118 GLU A N 1
ATOM 894 C CA . GLU A 1 118 ? -21.020 -16.376 25.588 1.00 86.19 118 GLU A CA 1
ATOM 895 C C . GLU A 1 118 ? -19.931 -15.534 24.897 1.00 86.19 118 GLU A C 1
ATOM 897 O O . GLU A 1 118 ? -18.782 -15.471 25.348 1.00 86.19 118 GLU A O 1
ATOM 902 N N . TRP A 1 119 ? -20.273 -14.894 23.778 1.00 84.44 119 TRP A N 1
ATOM 903 C CA . TRP A 1 119 ? -19.390 -14.006 23.030 1.00 84.44 119 TRP A CA 1
ATOM 904 C C . TRP A 1 119 ? -19.468 -12.539 23.476 1.00 84.44 119 TRP A C 1
ATOM 906 O O . TRP A 1 119 ? -18.753 -11.712 22.915 1.00 84.44 119 TRP A O 1
ATOM 916 N N . GLU A 1 120 ? -20.276 -12.215 24.483 1.00 89.88 120 GLU A N 1
ATOM 917 C CA . GLU A 1 120 ? -20.316 -10.908 25.143 1.00 89.88 120 GLU A CA 1
ATOM 918 C C . GLU A 1 120 ? -19.476 -10.923 26.428 1.00 89.88 120 GLU A C 1
ATOM 920 O O . GLU A 1 120 ? -19.188 -11.980 26.996 1.00 89.88 120 GLU A O 1
ATOM 925 N N . PHE A 1 121 ? -19.069 -9.742 26.884 1.00 92.00 121 PHE A N 1
ATOM 926 C CA . PHE A 1 121 ? -18.477 -9.521 28.201 1.00 92.00 121 PHE A CA 1
ATOM 927 C C . PHE A 1 121 ? -19.112 -8.293 28.851 1.00 92.00 121 PHE A C 1
ATOM 929 O O . PHE A 1 121 ? -19.634 -7.410 28.164 1.00 92.00 121 PHE A O 1
ATOM 936 N N . CYS A 1 122 ? -19.065 -8.221 30.175 1.00 94.50 122 CYS A N 1
ATOM 937 C CA . CYS A 1 122 ? -19.559 -7.069 30.899 1.00 94.50 122 CYS A CA 1
ATOM 938 C C . CYS A 1 122 ? -18.497 -5.973 30.956 1.00 94.50 122 CYS A C 1
ATOM 940 O O . CYS A 1 122 ? -17.448 -6.143 31.578 1.00 94.50 122 CYS A O 1
ATOM 942 N N . ASN A 1 123 ? -18.775 -4.825 30.340 1.00 92.94 123 ASN A N 1
ATOM 943 C CA . ASN A 1 123 ? -17.918 -3.659 30.492 1.00 92.94 123 ASN A CA 1
ATOM 944 C C . ASN A 1 123 ? -18.149 -3.024 31.882 1.00 92.94 123 ASN A C 1
ATOM 946 O O . ASN A 1 123 ? -19.274 -2.594 32.148 1.00 92.94 123 ASN A O 1
ATOM 950 N N . PRO A 1 124 ? -17.123 -2.927 32.748 1.00 91.56 124 PRO A N 1
ATOM 951 C CA . PRO A 1 124 ? -17.281 -2.443 34.121 1.00 91.56 124 PRO A CA 1
ATOM 952 C C . PRO A 1 124 ? -17.483 -0.925 34.234 1.00 91.56 124 PRO A C 1
ATOM 954 O O . PRO A 1 124 ? -17.889 -0.457 35.285 1.00 91.56 124 PRO A O 1
ATOM 957 N N . GLU A 1 125 ? -17.205 -0.143 33.188 1.00 91.88 125 GLU A N 1
ATOM 958 C CA . GLU A 1 125 ? -17.398 1.314 33.197 1.00 91.88 125 GLU A CA 1
ATOM 959 C C . GLU A 1 125 ? -18.856 1.685 32.900 1.00 91.88 125 GLU A C 1
ATOM 961 O O . GLU A 1 125 ? -19.439 2.557 33.541 1.00 91.88 125 GLU A O 1
ATOM 966 N N . TYR A 1 126 ? -19.473 0.996 31.935 1.00 90.25 126 TYR A N 1
ATOM 967 C CA . TYR A 1 126 ? -20.842 1.289 31.492 1.00 90.25 126 TYR A CA 1
ATOM 968 C C . TYR A 1 126 ? -21.882 0.290 32.006 1.00 90.25 126 TYR A C 1
ATOM 970 O O . TYR A 1 126 ? -23.082 0.497 31.793 1.00 90.25 126 TYR A O 1
ATOM 978 N N . HIS A 1 127 ? -21.436 -0.805 32.631 1.00 94.00 127 HIS A N 1
ATOM 979 C CA . HIS A 1 127 ? -22.263 -1.926 33.081 1.00 94.00 127 HIS A CA 1
ATOM 980 C C . HIS A 1 127 ? -23.178 -2.466 31.979 1.00 94.00 127 HIS A C 1
ATOM 982 O O . HIS A 1 127 ? -24.353 -2.758 32.207 1.00 94.00 127 HIS A O 1
ATOM 988 N N . LYS A 1 128 ? -22.654 -2.574 30.756 1.00 91.75 128 LYS A N 1
ATOM 989 C CA . LYS A 1 128 ? -23.361 -3.114 29.588 1.00 91.75 128 LYS A CA 1
ATOM 990 C C . LYS A 1 128 ? -22.598 -4.293 29.004 1.00 91.75 128 LYS A C 1
ATOM 992 O O . LYS A 1 128 ? -21.368 -4.290 28.985 1.00 91.75 128 LYS A O 1
ATOM 997 N N . CYS A 1 129 ? -23.347 -5.266 28.496 1.00 89.81 129 CYS A N 1
ATOM 998 C CA . CYS A 1 129 ? -22.789 -6.363 27.721 1.00 89.81 129 CYS A CA 1
ATOM 999 C C . CYS A 1 129 ? -22.337 -5.835 26.361 1.00 89.81 129 CYS A C 1
ATOM 1001 O O . CYS A 1 129 ? -23.147 -5.304 25.601 1.00 89.81 129 CYS A O 1
ATOM 1003 N N . LEU A 1 130 ? -21.041 -5.950 26.092 1.00 87.50 130 LEU A N 1
ATOM 1004 C CA . LEU A 1 130 ? -20.417 -5.577 24.829 1.00 87.50 130 LEU A CA 1
ATOM 1005 C C . LEU A 1 130 ? -19.868 -6.833 24.142 1.00 87.50 130 LEU A C 1
ATOM 1007 O O . LEU A 1 130 ? -19.513 -7.799 24.825 1.00 87.50 130 LEU A O 1
ATOM 1011 N N . PRO A 1 131 ? -19.784 -6.853 22.804 1.00 86.75 131 PRO A N 1
ATOM 1012 C CA . PRO A 1 131 ? -19.178 -7.967 22.093 1.00 86.75 131 PRO A CA 1
ATOM 1013 C C . PRO A 1 131 ? -17.693 -8.102 22.457 1.00 86.75 131 PRO A C 1
ATOM 1015 O O . PRO A 1 131 ? -16.963 -7.116 22.556 1.00 86.75 131 PRO A O 1
ATOM 1018 N N . LYS A 1 132 ? -17.220 -9.340 22.632 1.00 86.44 132 LYS A N 1
ATOM 1019 C CA . LYS A 1 132 ? -15.785 -9.640 22.758 1.00 86.44 132 LYS A CA 1
ATOM 1020 C C . LYS A 1 132 ? -15.036 -9.256 21.469 1.00 86.44 132 LYS A C 1
ATOM 1022 O O . LYS A 1 132 ? -15.651 -9.240 20.401 1.00 86.44 132 LYS A O 1
ATOM 1027 N N . PRO A 1 133 ? -13.710 -9.019 21.522 1.00 80.38 133 PRO A N 1
ATOM 1028 C CA . PRO A 1 133 ? -12.923 -8.664 20.339 1.00 80.38 133 PRO A CA 1
ATOM 1029 C C . PRO A 1 133 ? -13.176 -9.592 19.135 1.00 80.38 133 PRO A C 1
ATOM 1031 O O . PRO A 1 133 ? -13.189 -10.820 19.263 1.00 80.38 133 PRO A O 1
ATOM 1034 N N . GLY A 1 134 ? -13.406 -8.998 17.959 1.00 78.00 134 GLY A N 1
ATOM 1035 C CA . GLY A 1 134 ? -13.745 -9.717 16.722 1.00 78.00 134 GLY A CA 1
ATOM 1036 C C . GLY A 1 134 ? -15.198 -10.214 16.634 1.00 78.00 134 GLY A C 1
ATOM 1037 O O . GLY A 1 134 ? -15.513 -11.075 15.801 1.00 78.00 134 GLY A O 1
ATOM 1038 N N . ARG A 1 135 ? -16.087 -9.730 17.505 1.00 84.25 135 ARG A N 1
ATOM 1039 C CA . ARG A 1 135 ? -17.543 -9.924 17.445 1.00 84.25 135 ARG A CA 1
ATOM 1040 C C . ARG A 1 135 ? -18.242 -8.579 17.367 1.00 84.25 135 ARG A C 1
ATOM 1042 O O . ARG A 1 135 ? -17.638 -7.555 17.661 1.00 84.25 135 ARG A O 1
ATOM 1049 N N . PHE A 1 136 ? -19.517 -8.607 17.002 1.00 84.81 136 PHE A N 1
ATOM 1050 C CA . PHE A 1 136 ? -20.313 -7.394 16.911 1.00 84.81 136 PHE A CA 1
ATOM 1051 C C . PHE A 1 136 ? -21.778 -7.613 17.293 1.00 84.81 136 PHE A C 1
ATOM 1053 O O . PHE A 1 136 ? -22.348 -8.682 17.048 1.00 84.81 136 PHE A O 1
ATOM 1060 N N . LEU A 1 137 ? -22.393 -6.570 17.849 1.00 78.38 137 LEU A N 1
ATOM 1061 C CA . LEU A 1 137 ? -23.839 -6.411 17.982 1.00 78.38 137 LEU A CA 1
ATOM 1062 C C . LEU A 1 137 ? -24.394 -5.678 16.756 1.00 78.38 137 LEU A C 1
ATOM 1064 O O . LEU A 1 137 ? -25.376 -6.136 16.158 1.00 78.38 137 LEU A O 1
ATOM 1068 N N . ASP A 1 138 ? -23.717 -4.610 16.332 1.00 74.12 138 ASP A N 1
ATOM 1069 C CA . ASP A 1 138 ? -24.024 -3.832 15.135 1.00 74.12 138 ASP A CA 1
ATOM 1070 C C . ASP A 1 138 ? -22.778 -3.578 14.255 1.00 74.12 138 ASP A C 1
ATOM 1072 O O . ASP A 1 138 ? -21.667 -3.996 14.559 1.00 74.12 138 ASP A O 1
ATOM 1076 N N . SER A 1 139 ? -22.949 -2.927 13.102 1.00 73.00 139 SER A N 1
ATOM 1077 C CA . SER A 1 139 ? -21.828 -2.693 12.183 1.00 73.00 139 SER A CA 1
ATOM 1078 C C . SER A 1 139 ? -20.798 -1.661 12.660 1.00 73.00 139 SER A C 1
ATOM 1080 O O . SER A 1 139 ? -19.777 -1.532 11.993 1.00 73.00 139 SER A O 1
ATOM 1082 N N . ILE A 1 140 ? -21.060 -0.892 13.726 1.00 80.50 140 ILE A N 1
ATOM 1083 C CA . ILE A 1 140 ? -20.104 0.079 14.279 1.00 80.50 140 ILE A CA 1
ATOM 1084 C C . ILE A 1 140 ? -19.080 -0.581 15.207 1.00 80.50 140 ILE A C 1
ATOM 1086 O O . ILE A 1 140 ? -18.024 -0.001 15.441 1.00 80.50 140 ILE A O 1
ATOM 1090 N N . ASP A 1 141 ? -19.365 -1.790 15.701 1.00 81.81 141 ASP A N 1
ATOM 1091 C CA . ASP A 1 141 ? -18.450 -2.524 16.583 1.00 81.81 141 ASP A CA 1
ATOM 1092 C C . ASP A 1 141 ? -17.251 -3.136 15.833 1.00 81.81 141 ASP A C 1
ATOM 1094 O O . ASP A 1 141 ? -16.232 -3.447 16.452 1.00 81.81 141 ASP A O 1
ATOM 1098 N N . CYS A 1 142 ? -17.354 -3.344 14.511 1.00 85.69 142 CYS A N 1
ATOM 1099 C CA . CYS A 1 142 ? -16.201 -3.739 13.702 1.00 85.69 142 CYS A CA 1
ATOM 1100 C C . CYS A 1 142 ? -15.302 -2.526 13.410 1.00 85.69 142 CYS A C 1
ATOM 1102 O O . CYS A 1 142 ? -15.772 -1.410 13.179 1.00 85.69 142 CYS A O 1
ATOM 1104 N N . GLU A 1 143 ? -13.989 -2.754 13.377 1.00 87.31 143 GLU A N 1
ATOM 1105 C CA . GLU A 1 143 ? -13.038 -1.699 13.037 1.00 87.31 143 GLU A CA 1
ATOM 1106 C C . GLU A 1 143 ? -13.244 -1.199 11.600 1.00 87.31 143 GLU A C 1
ATOM 1108 O O . GLU A 1 143 ? -13.810 -1.881 10.743 1.00 87.31 143 GLU A O 1
ATOM 1113 N N . SER A 1 144 ? -12.742 -0.003 11.292 1.00 90.31 144 SER A N 1
ATOM 1114 C CA . SER A 1 144 ? -12.960 0.636 9.986 1.00 90.31 144 SER A CA 1
ATOM 1115 C C . SER A 1 144 ? -12.414 -0.167 8.795 1.00 90.31 144 SER A C 1
ATOM 1117 O O . SER A 1 144 ? -12.903 0.003 7.676 1.00 90.31 144 SER A O 1
ATOM 1119 N N . TRP A 1 145 ? -11.454 -1.069 9.013 1.00 90.38 145 TRP A N 1
ATOM 1120 C CA . TRP A 1 145 ? -10.887 -1.989 8.019 1.00 90.38 145 TRP A CA 1
ATOM 1121 C C . TRP A 1 145 ? -11.583 -3.364 7.976 1.00 90.38 145 TRP A C 1
ATOM 1123 O O . TRP A 1 145 ? -11.223 -4.219 7.168 1.00 90.38 145 TRP A O 1
ATOM 1133 N N . GLN A 1 146 ? -12.614 -3.578 8.795 1.00 92.44 146 GLN A N 1
ATOM 1134 C CA . GLN A 1 146 ? -13.367 -4.827 8.895 1.00 92.44 146 GLN A CA 1
ATOM 1135 C C . GLN A 1 146 ? -14.798 -4.681 8.363 1.00 92.44 146 GLN A C 1
ATOM 1137 O O . GLN A 1 146 ? -15.419 -3.621 8.409 1.00 92.44 146 GLN A O 1
ATOM 1142 N N . ASN A 1 147 ? -15.336 -5.782 7.856 1.00 89.56 147 ASN A N 1
ATOM 1143 C CA . ASN A 1 147 ? -16.746 -5.981 7.570 1.00 89.56 147 ASN A CA 1
ATOM 1144 C C . ASN A 1 147 ? -17.375 -6.879 8.635 1.00 89.56 147 ASN A C 1
ATOM 1146 O O . ASN A 1 147 ? -16.707 -7.654 9.316 1.00 89.56 147 ASN A O 1
ATOM 1150 N N . CYS A 1 148 ? -18.697 -6.819 8.726 1.00 88.31 148 CYS A N 1
ATOM 1151 C CA . CYS A 1 148 ? -19.461 -7.572 9.704 1.00 88.31 148 CYS A CA 1
ATOM 1152 C C . CYS A 1 148 ? -20.263 -8.696 9.015 1.00 88.31 148 CYS A C 1
ATOM 1154 O O . CYS A 1 148 ? -21.093 -8.450 8.137 1.00 88.31 148 CYS A O 1
ATOM 1156 N N . ASN A 1 149 ? -20.018 -9.952 9.404 1.00 86.88 149 ASN A N 1
ATOM 1157 C CA . ASN A 1 149 ? -20.784 -11.114 8.948 1.00 86.88 149 ASN A CA 1
ATOM 1158 C C . ASN A 1 149 ? -22.008 -11.319 9.859 1.00 86.88 149 ASN A C 1
ATOM 1160 O O . ASN A 1 149 ? -21.879 -11.778 10.995 1.00 86.88 149 ASN A O 1
ATOM 1164 N N . LYS A 1 150 ? -23.200 -10.956 9.365 1.00 82.88 150 LYS A N 1
ATOM 1165 C CA . LYS A 1 150 ? -24.454 -10.936 10.148 1.00 82.88 150 LYS A CA 1
ATOM 1166 C C . LYS A 1 150 ? -24.878 -12.299 10.685 1.00 82.88 150 LYS A C 1
ATOM 1168 O O . LYS A 1 150 ? -25.457 -12.333 11.770 1.00 82.88 150 LYS A O 1
ATOM 1173 N N . ASP A 1 151 ? -24.549 -13.373 9.977 1.00 83.88 151 ASP A N 1
ATOM 1174 C CA . ASP A 1 151 ? -24.948 -14.732 10.342 1.00 83.88 151 ASP A CA 1
ATOM 1175 C C . ASP A 1 151 ? -24.093 -15.273 11.491 1.00 83.88 151 ASP A C 1
ATOM 1177 O O . ASP A 1 151 ? -24.600 -15.870 12.435 1.00 83.88 151 ASP A O 1
ATOM 1181 N N . THR A 1 152 ? -22.783 -15.019 11.442 1.00 83.00 152 THR A N 1
ATOM 1182 C CA . 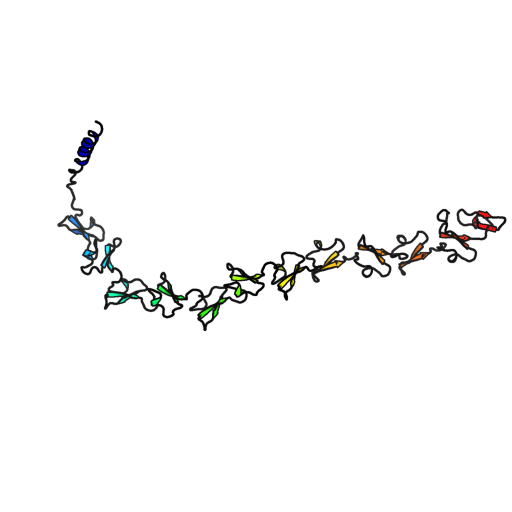THR A 1 152 ? -21.827 -15.516 12.449 1.00 83.00 152 THR A CA 1
ATOM 1183 C C . THR A 1 152 ? -21.572 -14.538 13.594 1.00 83.00 152 THR A C 1
ATOM 1185 O O . THR A 1 152 ? -20.928 -14.912 14.575 1.00 83.00 152 THR A O 1
ATOM 1188 N N . LYS A 1 153 ? -22.038 -13.286 13.471 1.00 83.06 153 LYS A N 1
ATOM 1189 C CA . LYS A 1 153 ? -21.738 -12.172 14.390 1.00 83.06 153 LYS A CA 1
ATOM 1190 C C . LYS A 1 153 ? -20.237 -11.915 14.559 1.00 83.06 153 LYS A C 1
ATOM 1192 O O . LYS A 1 153 ? -19.789 -11.503 15.625 1.00 83.06 153 LYS A O 1
ATOM 1197 N N . ARG A 1 154 ? -19.446 -12.170 13.507 1.00 86.31 154 ARG A N 1
ATOM 1198 C CA . ARG A 1 154 ? -17.985 -11.969 13.490 1.00 86.31 154 ARG A CA 1
ATOM 1199 C C . ARG A 1 154 ? -17.573 -10.841 12.558 1.00 86.31 154 ARG A C 1
ATOM 1201 O O . ARG A 1 154 ? -18.111 -10.702 11.456 1.00 86.31 154 ARG A O 1
ATOM 1208 N N . CYS A 1 155 ? -16.574 -10.093 12.999 1.00 89.06 155 CYS A N 1
ATOM 1209 C CA . CYS A 1 155 ? -15.852 -9.144 12.167 1.00 89.06 155 CYS A CA 1
ATOM 1210 C C . CYS A 1 155 ? -14.844 -9.921 11.308 1.00 89.06 155 CYS A C 1
ATOM 1212 O O . CYS A 1 155 ? -14.220 -10.866 11.793 1.00 89.06 155 CYS A O 1
ATOM 1214 N N . TYR A 1 156 ? -14.704 -9.554 10.041 1.00 90.19 156 TYR A N 1
ATOM 1215 C CA . TYR A 1 156 ? -13.708 -10.119 9.132 1.00 90.19 156 TYR A CA 1
ATOM 1216 C C . TYR A 1 156 ? -13.088 -9.009 8.293 1.00 90.19 156 TYR A C 1
ATOM 1218 O O . TYR A 1 156 ? -13.725 -7.990 8.036 1.00 90.19 156 TYR A O 1
ATOM 1226 N N . SER A 1 157 ? -11.847 -9.191 7.873 1.00 92.69 157 SER A N 1
ATOM 1227 C CA . SER A 1 157 ? -11.086 -8.175 7.149 1.00 92.69 157 SER A CA 1
ATOM 1228 C C . SER A 1 157 ? -11.734 -7.826 5.808 1.00 92.69 157 SER A C 1
ATOM 1230 O O . SER A 1 157 ? -12.238 -8.698 5.093 1.00 92.69 157 SER A O 1
ATOM 1232 N N . LYS A 1 158 ? -11.749 -6.535 5.457 1.00 92.38 158 LYS A N 1
ATOM 1233 C CA . LYS A 1 158 ? -12.133 -6.079 4.113 1.00 92.38 158 LYS A CA 1
ATOM 1234 C C . LYS A 1 158 ? -11.110 -6.562 3.086 1.00 92.38 158 LYS A C 1
ATOM 1236 O O . LYS A 1 158 ? -9.961 -6.828 3.418 1.00 92.38 158 LYS A O 1
ATOM 1241 N N . LEU A 1 159 ? -11.512 -6.617 1.816 1.00 89.31 159 LEU A N 1
ATOM 1242 C CA . LEU A 1 159 ? -10.585 -6.924 0.728 1.00 89.31 159 LEU A CA 1
ATOM 1243 C C . LEU A 1 159 ? -9.417 -5.922 0.724 1.00 89.31 159 LEU A C 1
ATOM 1245 O O . LEU A 1 159 ? -9.648 -4.714 0.770 1.00 89.31 159 LEU A O 1
ATOM 1249 N N . GLY A 1 160 ? -8.184 -6.432 0.674 1.00 88.88 160 GLY A N 1
ATOM 1250 C CA . GLY A 1 160 ? -6.958 -5.630 0.765 1.00 88.88 160 GLY A CA 1
ATOM 1251 C C . GLY A 1 160 ? -6.519 -5.290 2.195 1.00 88.88 160 GLY A C 1
ATOM 1252 O O . GLY A 1 160 ? -5.451 -4.704 2.366 1.00 88.88 160 GLY A O 1
ATOM 1253 N N . TYR A 1 161 ? -7.304 -5.680 3.202 1.00 94.31 161 TYR A N 1
ATOM 1254 C CA . TYR A 1 161 ? -6.968 -5.552 4.614 1.00 94.31 161 TYR A CA 1
ATOM 1255 C C . TYR A 1 161 ? -6.798 -6.918 5.282 1.00 94.31 161 TYR A C 1
ATOM 1257 O O . TYR A 1 161 ? -7.233 -7.940 4.754 1.00 94.31 161 TYR A O 1
ATOM 1265 N N . CYS A 1 162 ? -6.181 -6.930 6.459 1.00 94.56 162 CYS A N 1
ATOM 1266 C CA . CYS A 1 162 ? -5.777 -8.146 7.145 1.00 94.56 162 CYS A CA 1
ATOM 1267 C C . CYS A 1 162 ? -5.684 -7.968 8.666 1.00 94.56 162 CYS A C 1
ATOM 1269 O O . CYS A 1 162 ? -5.229 -6.941 9.173 1.00 94.56 162 CYS A O 1
ATOM 1271 N N . ALA A 1 163 ? -6.059 -9.012 9.407 1.00 91.69 163 ALA A N 1
ATOM 1272 C CA . ALA A 1 163 ? -5.689 -9.159 10.815 1.00 91.69 163 ALA A CA 1
ATOM 1273 C C . ALA A 1 163 ? -4.381 -9.953 10.968 1.00 91.69 163 ALA A C 1
ATOM 1275 O O . ALA A 1 163 ? -3.634 -9.770 11.929 1.00 91.69 163 ALA A O 1
ATOM 1276 N N . THR A 1 164 ? -4.104 -10.842 10.011 1.00 91.12 164 THR A N 1
ATOM 1277 C CA . THR A 1 164 ? -2.924 -11.709 9.974 1.00 91.12 164 THR A CA 1
ATOM 1278 C C . THR A 1 164 ? -2.350 -11.812 8.559 1.00 91.12 164 THR A C 1
ATOM 1280 O O . THR A 1 164 ? -3.026 -11.534 7.574 1.00 91.12 164 THR A O 1
ATOM 1283 N N . THR A 1 165 ? -1.087 -12.236 8.433 1.00 91.62 165 THR A N 1
ATOM 1284 C CA . THR A 1 165 ? -0.436 -12.394 7.113 1.00 91.62 165 THR A CA 1
ATOM 1285 C C . THR A 1 165 ? -1.118 -13.446 6.235 1.00 91.62 165 THR A C 1
ATOM 1287 O O . THR A 1 165 ? -1.090 -13.313 5.016 1.00 91.62 165 THR A O 1
ATOM 1290 N N . ASP A 1 166 ? -1.761 -14.450 6.832 1.00 91.00 166 ASP A N 1
ATOM 1291 C CA . ASP A 1 166 ? -2.407 -15.543 6.093 1.00 91.00 166 ASP A CA 1
ATOM 1292 C C . ASP A 1 166 ? -3.673 -15.099 5.340 1.00 91.00 166 ASP A C 1
ATOM 1294 O O . ASP A 1 166 ? -4.172 -15.825 4.483 1.00 91.00 166 ASP A O 1
ATOM 1298 N N . GLU A 1 167 ? -4.189 -13.906 5.643 1.00 92.25 167 GLU A N 1
ATOM 1299 C CA . GLU A 1 167 ? -5.322 -13.293 4.940 1.00 92.25 167 GLU A CA 1
ATOM 1300 C C . GLU A 1 167 ? -4.903 -12.530 3.678 1.00 92.25 167 GLU A C 1
ATOM 1302 O O . GLU A 1 167 ? -5.756 -12.186 2.861 1.00 92.25 167 GLU A O 1
ATOM 1307 N N . CYS A 1 168 ? -3.606 -12.265 3.510 1.00 93.50 168 CYS A N 1
ATOM 1308 C CA . CYS A 1 168 ? -3.069 -11.622 2.319 1.00 93.50 168 CYS A CA 1
ATOM 1309 C C . CYS A 1 168 ? -2.656 -12.655 1.263 1.00 93.50 168 CYS A C 1
ATOM 1311 O O . CYS A 1 168 ? -2.451 -13.838 1.548 1.00 93.50 168 CYS A O 1
ATOM 1313 N N . GLU A 1 169 ? -2.465 -12.195 0.024 1.00 92.69 169 GLU A N 1
ATOM 1314 C CA . GLU A 1 169 ? -1.917 -13.050 -1.026 1.00 92.69 169 GLU A CA 1
ATOM 1315 C C . GLU A 1 169 ? -0.518 -13.560 -0.651 1.00 92.69 169 GLU A C 1
ATOM 1317 O O . GLU A 1 169 ? 0.233 -12.915 0.082 1.00 92.69 169 GLU A O 1
ATOM 1322 N N . ARG A 1 170 ? -0.099 -14.711 -1.194 1.00 92.69 170 ARG A N 1
ATOM 1323 C CA . ARG A 1 170 ? 1.186 -15.343 -0.807 1.00 92.69 170 ARG A CA 1
ATOM 1324 C C . ARG A 1 170 ? 2.412 -14.447 -1.013 1.00 92.69 170 ARG A C 1
ATOM 1326 O O . ARG A 1 170 ? 3.444 -14.670 -0.373 1.00 92.69 170 ARG A O 1
ATOM 1333 N N . TRP A 1 171 ? 2.328 -13.474 -1.912 1.00 91.88 171 TRP A N 1
ATOM 1334 C CA . TRP A 1 171 ? 3.378 -12.500 -2.213 1.00 91.88 171 TRP A CA 1
ATOM 1335 C C . TRP A 1 171 ? 3.285 -11.213 -1.372 1.00 91.88 171 TRP A C 1
ATOM 1337 O O . TRP A 1 171 ? 4.148 -10.346 -1.487 1.00 91.88 171 TRP A O 1
ATOM 1347 N N . GLN A 1 172 ? 2.292 -11.105 -0.490 1.00 95.25 172 GLN A N 1
ATOM 1348 C CA . GLN A 1 172 ? 2.025 -9.957 0.372 1.00 95.25 172 GLN A CA 1
ATOM 1349 C C . GLN A 1 172 ? 2.260 -10.275 1.858 1.00 95.25 172 GLN A C 1
ATOM 1351 O O . GLN A 1 172 ? 2.283 -11.432 2.280 1.00 95.25 172 GLN A O 1
ATOM 1356 N N . LEU A 1 173 ? 2.449 -9.231 2.659 1.00 94.75 173 LEU A N 1
ATOM 1357 C CA . LEU A 1 173 ? 2.497 -9.256 4.119 1.00 94.75 173 LEU A CA 1
ATOM 1358 C C . LEU A 1 173 ? 1.408 -8.356 4.686 1.00 94.75 173 LEU A C 1
ATOM 1360 O O . LEU A 1 173 ? 1.041 -7.351 4.075 1.00 94.75 173 LEU A O 1
ATOM 1364 N N . CYS A 1 174 ? 0.949 -8.699 5.885 1.00 95.75 174 CYS A N 1
ATOM 1365 C CA . CYS A 1 174 ? 0.062 -7.832 6.637 1.00 95.75 174 CYS A CA 1
ATOM 1366 C C . CYS A 1 174 ? 0.867 -6.810 7.443 1.00 95.75 174 CYS A C 1
ATOM 1368 O O . CYS A 1 174 ? 1.655 -7.196 8.310 1.00 95.75 174 CYS A O 1
ATOM 1370 N N . ASP A 1 175 ? 0.658 -5.518 7.193 1.00 94.75 175 ASP A N 1
ATOM 1371 C CA . ASP A 1 175 ? 1.116 -4.472 8.107 1.00 94.75 175 ASP A CA 1
ATOM 1372 C C . ASP A 1 175 ? 0.118 -4.349 9.261 1.00 94.75 175 ASP A C 1
ATOM 1374 O O . ASP A 1 175 ? -0.973 -3.819 9.092 1.00 94.75 175 ASP A O 1
ATOM 1378 N N . LEU A 1 176 ? 0.494 -4.827 10.448 1.00 91.25 176 LEU A N 1
ATOM 1379 C CA . LEU A 1 176 ? -0.384 -4.846 11.623 1.00 91.25 176 LEU A CA 1
ATOM 1380 C C . LEU A 1 176 ? -0.702 -3.454 12.196 1.00 91.25 176 LEU A C 1
ATOM 1382 O O . LEU A 1 176 ? -1.561 -3.356 13.063 1.00 91.25 176 LEU A O 1
ATOM 1386 N N . ASN A 1 177 ? -0.029 -2.388 11.748 1.00 92.75 177 ASN A N 1
ATOM 1387 C CA . ASN A 1 177 ? -0.357 -1.024 12.176 1.00 92.75 177 ASN A CA 1
ATOM 1388 C C . ASN A 1 177 ? -1.457 -0.403 11.311 1.00 92.75 177 ASN A C 1
ATOM 1390 O O . ASN A 1 177 ? -2.292 0.348 11.807 1.00 92.75 177 ASN A O 1
ATOM 1394 N N . THR A 1 178 ? -1.430 -0.677 10.005 1.00 94.06 178 THR A N 1
ATOM 1395 C CA . THR A 1 178 ? -2.392 -0.128 9.032 1.00 94.06 178 THR A CA 1
ATOM 1396 C C . THR A 1 178 ? -3.473 -1.130 8.637 1.00 94.06 178 THR A C 1
ATOM 1398 O O . THR A 1 178 ? -4.457 -0.755 7.999 1.00 94.06 178 THR A O 1
ATOM 1401 N N . HIS A 1 179 ? -3.284 -2.396 9.008 1.00 94.50 179 HIS A N 1
ATOM 1402 C CA . HIS A 1 179 ? -4.049 -3.555 8.570 1.00 94.50 179 HIS A CA 1
ATOM 1403 C C . HIS A 1 179 ? -4.078 -3.739 7.054 1.00 94.50 179 HIS A C 1
ATOM 1405 O O . HIS A 1 179 ? -4.956 -4.431 6.559 1.00 94.50 179 HIS A O 1
ATOM 1411 N N . ALA A 1 180 ? -3.161 -3.132 6.297 1.00 94.88 180 ALA A N 1
ATOM 1412 C CA . ALA A 1 180 ? -3.134 -3.237 4.844 1.00 94.88 180 ALA A CA 1
ATOM 1413 C C . ALA A 1 180 ? -2.240 -4.398 4.382 1.00 94.88 180 ALA A C 1
ATOM 1415 O O . ALA A 1 180 ? -1.124 -4.586 4.878 1.00 94.88 180 ALA A O 1
ATOM 1416 N N . CYS A 1 181 ? -2.707 -5.143 3.380 1.00 94.94 181 CYS A N 1
ATOM 1417 C CA . CYS A 1 181 ? -1.866 -6.098 2.669 1.00 94.94 181 CYS A CA 1
ATOM 1418 C C . CYS A 1 181 ? -0.916 -5.345 1.732 1.00 94.94 181 CYS A C 1
ATOM 1420 O O . CYS A 1 181 ? -1.351 -4.638 0.823 1.00 94.94 181 CYS A O 1
ATOM 1422 N N . SER A 1 182 ? 0.388 -5.514 1.940 1.00 93.56 182 SER A N 1
ATOM 1423 C CA . SER A 1 182 ? 1.440 -4.849 1.165 1.00 93.56 182 SER A CA 1
ATOM 1424 C C . SER A 1 182 ? 2.390 -5.865 0.525 1.00 93.56 182 SER A C 1
ATOM 1426 O O . SER A 1 182 ? 2.552 -6.964 1.059 1.00 93.56 182 SER A O 1
ATOM 1428 N N . PRO A 1 183 ? 3.012 -5.561 -0.628 1.00 93.00 183 PRO A N 1
ATOM 1429 C CA . PRO A 1 183 ? 3.946 -6.484 -1.269 1.00 93.00 183 PRO A CA 1
ATOM 1430 C C . PRO A 1 183 ? 5.148 -6.822 -0.368 1.00 93.00 183 PRO A C 1
ATOM 1432 O O . PRO A 1 183 ? 5.717 -5.953 0.291 1.00 93.00 183 PRO A O 1
ATOM 1435 N N . LYS A 1 184 ? 5.580 -8.092 -0.368 1.00 91.50 184 LYS A N 1
ATOM 1436 C CA . LYS A 1 184 ? 6.861 -8.513 0.229 1.00 91.50 184 LYS A CA 1
ATOM 1437 C C . LYS A 1 184 ? 8.031 -7.849 -0.494 1.00 91.50 184 LYS A C 1
ATOM 1439 O O . LYS A 1 184 ? 7.937 -7.523 -1.673 1.00 91.50 184 LYS A O 1
ATOM 1444 N N . GLN A 1 185 ? 9.184 -7.760 0.168 1.00 86.12 185 GLN A N 1
ATOM 1445 C CA . GLN A 1 185 ? 10.417 -7.334 -0.497 1.00 86.12 185 GLN A CA 1
ATOM 1446 C C . GLN A 1 185 ? 10.688 -8.191 -1.750 1.00 86.12 185 GLN A C 1
ATOM 1448 O O . GLN A 1 185 ? 10.710 -9.421 -1.679 1.00 86.12 185 GLN A O 1
ATOM 1453 N N . GLY A 1 186 ? 10.891 -7.529 -2.893 1.00 82.94 186 GLY A N 1
ATOM 1454 C CA . GLY A 1 186 ? 11.094 -8.177 -4.195 1.00 82.94 186 GLY A CA 1
ATOM 1455 C C . GLY A 1 186 ? 9.806 -8.602 -4.914 1.00 82.94 186 GLY A C 1
ATOM 1456 O O . GLY A 1 186 ? 9.891 -9.169 -6.005 1.00 82.94 186 GLY A O 1
ATOM 1457 N N . PHE A 1 187 ? 8.641 -8.331 -4.325 1.00 93.12 187 PHE A N 1
ATOM 1458 C CA . PHE A 1 187 ? 7.337 -8.455 -4.963 1.00 93.12 187 PHE A CA 1
ATOM 1459 C C . PHE A 1 187 ? 6.685 -7.083 -5.157 1.00 93.12 187 PHE A C 1
ATOM 1461 O O . PHE A 1 187 ? 7.117 -6.094 -4.570 1.00 93.12 187 PHE A O 1
ATOM 1468 N N . CYS A 1 188 ? 5.644 -7.031 -5.981 1.00 92.00 188 CYS A N 1
ATOM 1469 C CA . CYS A 1 188 ? 4.963 -5.800 -6.353 1.00 92.00 188 CYS A CA 1
ATOM 1470 C C . CYS A 1 188 ? 3.483 -6.045 -6.689 1.00 92.00 188 CYS A C 1
ATOM 1472 O O . CYS A 1 188 ? 3.096 -7.104 -7.187 1.00 92.00 188 CYS A O 1
ATOM 1474 N N . GLY A 1 189 ? 2.649 -5.044 -6.418 1.00 89.62 189 GLY A N 1
ATOM 1475 C CA . GLY A 1 189 ? 1.297 -4.912 -6.959 1.00 89.62 189 GLY A CA 1
ATOM 1476 C C . GLY A 1 189 ? 1.214 -3.882 -8.090 1.00 89.62 189 GLY A C 1
ATOM 1477 O O . GLY A 1 189 ? 0.255 -3.894 -8.854 1.00 89.62 189 GLY A O 1
ATOM 1478 N N . ASN A 1 190 ? 2.193 -2.983 -8.194 1.00 86.69 190 ASN A N 1
ATOM 1479 C CA . ASN A 1 190 ? 2.343 -2.015 -9.278 1.00 86.69 190 ASN A CA 1
ATOM 1480 C C . ASN A 1 190 ? 3.806 -1.538 -9.389 1.00 86.69 190 ASN A C 1
ATOM 1482 O O . ASN A 1 190 ? 4.632 -1.824 -8.524 1.00 86.69 190 AS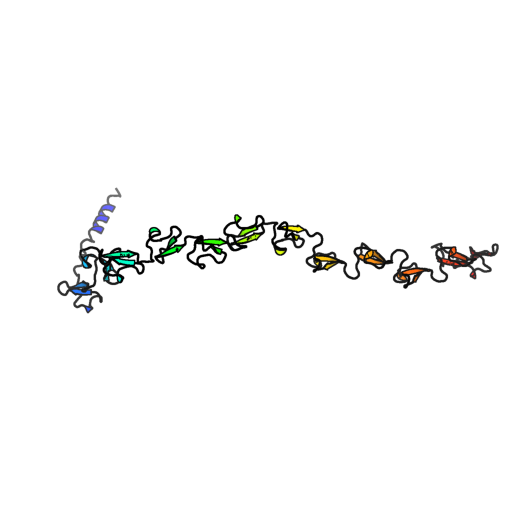N A O 1
ATOM 1486 N N . ASP A 1 191 ? 4.121 -0.768 -10.431 1.00 84.38 191 ASP A N 1
ATOM 1487 C CA . ASP A 1 191 ? 5.492 -0.311 -10.710 1.00 84.38 191 ASP A CA 1
ATOM 1488 C C . ASP A 1 191 ? 6.110 0.552 -9.599 1.00 84.38 191 ASP A C 1
ATOM 1490 O O . ASP A 1 191 ? 7.330 0.590 -9.468 1.00 84.38 191 ASP A O 1
ATOM 1494 N N . ARG A 1 192 ? 5.303 1.227 -8.764 1.00 86.12 192 ARG A N 1
ATOM 1495 C CA . ARG A 1 192 ? 5.821 2.047 -7.651 1.00 86.12 192 ARG A CA 1
ATOM 1496 C C . ARG A 1 192 ? 6.381 1.215 -6.505 1.00 86.12 192 ARG A C 1
ATOM 1498 O O . ARG A 1 192 ? 7.114 1.754 -5.681 1.00 86.12 192 ARG A O 1
ATOM 1505 N N . ASP A 1 193 ? 6.040 -0.068 -6.451 1.00 88.12 193 ASP A N 1
ATOM 1506 C CA . ASP A 1 193 ? 6.572 -0.985 -5.445 1.00 88.12 193 ASP A CA 1
ATOM 1507 C C . ASP A 1 193 ? 8.008 -1.422 -5.795 1.00 88.12 193 ASP A C 1
ATOM 1509 O O . ASP A 1 193 ? 8.735 -1.939 -4.945 1.00 88.12 193 ASP A O 1
ATOM 1513 N N . CYS A 1 194 ? 8.443 -1.188 -7.039 1.00 86.44 194 CYS A N 1
ATOM 1514 C CA . CYS A 1 194 ? 9.791 -1.486 -7.492 1.00 86.44 194 CYS A CA 1
ATOM 1515 C C . CYS A 1 194 ? 10.747 -0.337 -7.161 1.00 86.44 194 CYS A C 1
ATOM 1517 O O . CYS A 1 194 ? 10.543 0.818 -7.527 1.00 86.44 194 CYS A O 1
ATOM 1519 N N . THR A 1 195 ? 11.822 -0.660 -6.440 1.00 82.31 195 THR A N 1
ATOM 1520 C CA . THR A 1 195 ? 12.766 0.335 -5.908 1.00 82.31 195 THR A CA 1
ATOM 1521 C C . THR A 1 195 ? 13.778 0.828 -6.937 1.00 82.31 195 THR A C 1
ATOM 1523 O O . THR A 1 195 ? 14.411 1.862 -6.725 1.00 82.31 195 THR A O 1
ATOM 1526 N N . GLN A 1 196 ? 13.953 0.102 -8.044 1.00 79.06 196 GLN A N 1
ATOM 1527 C CA . GLN A 1 196 ? 14.857 0.479 -9.125 1.00 79.06 196 GLN A CA 1
ATOM 1528 C C . GLN A 1 196 ? 14.063 1.059 -10.294 1.00 79.06 196 GLN A C 1
ATOM 1530 O O . GLN A 1 196 ? 13.108 0.447 -10.759 1.00 79.06 196 GLN A O 1
ATOM 1535 N N . ALA A 1 197 ? 14.505 2.204 -10.823 1.00 67.69 197 ALA A N 1
ATOM 1536 C CA . ALA A 1 197 ? 13.856 2.870 -11.958 1.00 67.69 197 ALA A CA 1
ATOM 1537 C C . ALA A 1 197 ? 13.840 2.026 -13.251 1.00 67.69 197 ALA A C 1
ATOM 1539 O O . ALA A 1 197 ? 13.035 2.282 -14.143 1.00 67.69 197 ALA A O 1
ATOM 1540 N N . SER A 1 198 ? 14.719 1.024 -13.341 1.00 69.62 198 SER A N 1
ATOM 1541 C CA . SER A 1 198 ? 14.816 0.058 -14.439 1.00 69.62 198 SER A CA 1
ATOM 1542 C C . SER A 1 198 ? 13.996 -1.218 -14.212 1.00 69.62 198 SER A C 1
ATOM 1544 O O . SER A 1 198 ? 14.133 -2.174 -14.974 1.00 69.62 198 SER A O 1
ATOM 1546 N N . GLN A 1 199 ? 13.170 -1.271 -13.165 1.00 79.81 199 GLN A N 1
ATOM 1547 C CA . GLN A 1 199 ? 12.289 -2.398 -12.873 1.00 79.81 199 GLN A CA 1
ATOM 1548 C C . GLN A 1 199 ? 10.825 -1.997 -13.045 1.00 79.81 199 GLN A C 1
ATOM 1550 O O . GLN A 1 199 ? 10.433 -0.891 -12.681 1.00 79.81 199 GLN A O 1
ATOM 1555 N N . ALA A 1 200 ? 10.016 -2.918 -13.560 1.00 83.25 200 ALA A N 1
ATOM 1556 C CA . ALA A 1 200 ? 8.561 -2.807 -13.531 1.00 83.25 200 ALA A CA 1
ATOM 1557 C C . ALA A 1 200 ? 7.938 -4.035 -12.891 1.00 83.25 200 ALA A C 1
ATOM 1559 O O . ALA A 1 200 ? 8.568 -5.092 -12.770 1.00 83.25 200 ALA A O 1
ATOM 1560 N N . CYS A 1 201 ? 6.688 -3.873 -12.482 1.00 87.25 201 CYS A N 1
ATOM 1561 C CA . CYS A 1 201 ? 5.946 -4.939 -11.868 1.00 87.25 201 CYS A CA 1
ATOM 1562 C C . CYS A 1 201 ? 5.349 -5.870 -12.916 1.00 87.25 201 CYS A C 1
ATOM 1564 O O . CYS A 1 201 ? 4.450 -5.497 -13.670 1.00 87.25 201 CYS A O 1
ATOM 1566 N N . ASN A 1 202 ? 5.797 -7.120 -12.918 1.00 85.81 202 ASN A N 1
ATOM 1567 C CA . ASN A 1 202 ? 5.110 -8.175 -13.638 1.00 85.81 202 ASN A CA 1
ATOM 1568 C C . ASN A 1 202 ? 3.887 -8.614 -12.816 1.00 85.81 202 ASN A C 1
ATOM 1570 O O . ASN A 1 202 ? 4.046 -9.233 -11.767 1.00 85.81 202 ASN A O 1
ATOM 1574 N N . LEU A 1 203 ? 2.673 -8.290 -13.274 1.00 85.62 203 LEU A N 1
ATOM 1575 C CA . LEU A 1 203 ? 1.429 -8.587 -12.547 1.00 85.62 203 LEU A CA 1
ATOM 1576 C C . LEU A 1 203 ? 1.059 -10.080 -12.526 1.00 85.62 203 LEU A C 1
ATOM 1578 O O . LEU A 1 203 ? 0.280 -10.481 -11.668 1.00 85.62 203 LEU A O 1
ATOM 1582 N N . ASP A 1 204 ? 1.622 -10.904 -13.414 1.00 85.62 204 ASP A N 1
ATOM 1583 C CA . ASP A 1 204 ? 1.384 -12.354 -13.410 1.00 85.62 204 ASP A CA 1
ATOM 1584 C C . ASP A 1 204 ? 2.241 -13.056 -12.345 1.00 85.62 204 ASP A C 1
ATOM 1586 O O . ASP A 1 204 ? 1.798 -13.997 -11.683 1.00 85.62 204 ASP A O 1
ATOM 1590 N N . THR A 1 205 ? 3.489 -12.605 -12.164 1.00 86.81 205 THR A N 1
ATOM 1591 C CA . THR A 1 205 ? 4.434 -13.180 -11.188 1.00 86.81 205 THR A CA 1
ATOM 1592 C C . THR A 1 205 ? 4.491 -12.400 -9.874 1.00 86.81 205 THR A C 1
ATOM 1594 O O . THR A 1 205 ? 5.040 -12.898 -8.885 1.00 86.81 205 THR A O 1
ATOM 1597 N N . HIS A 1 206 ? 3.935 -11.188 -9.863 1.00 90.56 206 HIS A N 1
ATOM 1598 C CA . HIS A 1 206 ? 4.072 -10.173 -8.822 1.00 90.56 206 HIS A CA 1
ATOM 1599 C C . HIS A 1 206 ? 5.525 -9.843 -8.480 1.00 90.56 206 HIS A C 1
ATOM 1601 O O . HIS A 1 206 ? 5.820 -9.527 -7.332 1.00 90.56 206 HIS A O 1
ATOM 1607 N N . ARG A 1 207 ? 6.458 -9.939 -9.434 1.00 89.19 207 ARG A N 1
ATOM 1608 C CA . ARG A 1 207 ? 7.879 -9.632 -9.208 1.00 89.19 207 ARG A CA 1
ATOM 1609 C C . ARG A 1 207 ? 8.306 -8.370 -9.938 1.00 89.19 207 ARG A C 1
ATOM 1611 O O . ARG A 1 207 ? 7.868 -8.104 -11.052 1.00 89.19 207 ARG A O 1
ATOM 1618 N N . CYS A 1 208 ? 9.217 -7.635 -9.308 1.00 85.06 208 CYS A N 1
ATOM 1619 C CA . CYS A 1 208 ? 9.937 -6.558 -9.971 1.00 85.06 208 CYS A CA 1
ATOM 1620 C C . CYS A 1 208 ? 10.966 -7.158 -10.926 1.00 85.06 208 CYS A C 1
ATOM 1622 O O . CYS A 1 208 ? 11.938 -7.783 -10.493 1.00 85.06 208 CYS A O 1
ATOM 1624 N N . GLU A 1 209 ? 10.741 -6.980 -12.220 1.00 83.81 209 GLU A N 1
ATOM 1625 C CA . GLU A 1 209 ? 11.582 -7.516 -13.285 1.00 83.81 209 GLU A CA 1
ATOM 1626 C C . GLU A 1 209 ? 12.292 -6.371 -14.004 1.00 83.81 209 GLU A C 1
ATOM 1628 O O . GLU A 1 209 ? 11.712 -5.311 -14.245 1.00 83.81 209 GLU A O 1
ATOM 1633 N N . SER A 1 210 ? 13.575 -6.569 -14.319 1.00 74.56 210 SER A N 1
ATOM 1634 C CA . SER A 1 210 ? 14.370 -5.570 -15.029 1.00 74.56 210 SER A CA 1
ATOM 1635 C C . SER A 1 210 ? 13.860 -5.415 -16.456 1.00 74.56 210 SER A C 1
ATOM 1637 O O . SER A 1 210 ? 13.923 -6.360 -17.243 1.00 74.56 210 SER A O 1
ATOM 1639 N N . ILE A 1 211 ? 13.432 -4.212 -16.821 1.00 67.06 211 ILE A N 1
ATOM 1640 C CA . ILE A 1 211 ? 13.164 -3.881 -18.213 1.00 67.06 211 ILE A CA 1
ATOM 1641 C C . ILE A 1 211 ? 14.486 -3.395 -18.805 1.00 67.06 211 ILE A C 1
ATOM 1643 O O . ILE A 1 211 ? 14.969 -2.310 -18.490 1.00 67.06 211 ILE A O 1
ATOM 1647 N N . SER A 1 212 ? 15.090 -4.205 -19.670 1.00 55.66 212 SER A N 1
ATOM 1648 C CA . SER A 1 212 ? 16.384 -3.925 -20.311 1.00 55.66 212 SER A CA 1
ATOM 1649 C C . SER A 1 212 ? 16.384 -2.708 -21.254 1.00 55.66 212 SER A C 1
ATOM 1651 O O . SER A 1 212 ? 17.430 -2.359 -21.793 1.00 55.66 212 SER A O 1
ATOM 1653 N N . SER A 1 213 ? 15.242 -2.038 -21.426 1.00 55.53 213 SER A N 1
ATOM 1654 C CA . SER A 1 213 ? 15.056 -0.857 -22.273 1.00 55.53 213 SER A CA 1
ATOM 1655 C C . SER A 1 213 ? 14.301 0.294 -21.597 1.00 55.53 213 SER A C 1
ATOM 1657 O O . SER A 1 213 ? 14.102 1.316 -22.251 1.00 55.53 213 SER A O 1
ATOM 1659 N N . ALA A 1 214 ? 13.898 0.182 -20.323 1.00 61.34 214 ALA A N 1
ATOM 1660 C CA . ALA A 1 214 ? 13.055 1.209 -19.715 1.00 61.34 214 ALA A CA 1
ATOM 1661 C C . ALA A 1 214 ? 13.818 2.450 -19.274 1.00 61.34 214 ALA A C 1
ATOM 1663 O O . ALA A 1 214 ? 14.682 2.395 -18.403 1.00 61.34 214 ALA A O 1
ATOM 1664 N N . CYS A 1 215 ? 13.411 3.581 -19.836 1.00 71.94 215 CYS A N 1
ATOM 1665 C CA . CYS A 1 215 ? 13.806 4.906 -19.398 1.00 71.94 215 CYS A CA 1
ATOM 1666 C C . CYS A 1 215 ? 12.659 5.564 -18.616 1.00 71.94 215 CYS A C 1
ATOM 1668 O O . CYS A 1 215 ? 11.474 5.369 -18.907 1.00 71.94 215 CYS A O 1
ATOM 1670 N N . SER A 1 216 ? 13.015 6.349 -17.603 1.00 68.56 216 SER A N 1
ATOM 1671 C CA . SER A 1 216 ? 12.103 7.219 -16.859 1.00 68.56 216 SER A CA 1
ATOM 1672 C C . SER A 1 216 ? 12.279 8.696 -17.208 1.00 68.56 216 SER A C 1
ATOM 1674 O O . SER A 1 216 ? 11.358 9.482 -16.988 1.00 68.56 216 SER A O 1
ATOM 1676 N N . GLY A 1 217 ? 13.407 9.054 -17.817 1.00 75.81 217 GLY A N 1
ATOM 1677 C CA . GLY A 1 217 ? 13.649 10.328 -18.484 1.00 75.81 217 GLY A CA 1
ATOM 1678 C C . GLY A 1 217 ? 14.862 10.251 -19.411 1.00 75.81 217 GLY A C 1
ATOM 1679 O O . GLY A 1 217 ? 15.539 9.227 -19.485 1.00 75.81 217 GLY A O 1
ATOM 1680 N N . ASP A 1 218 ? 15.155 11.343 -20.120 1.00 80.56 218 ASP A N 1
ATOM 1681 C CA . ASP A 1 218 ? 16.240 11.387 -21.116 1.00 80.56 218 ASP A CA 1
ATOM 1682 C C . ASP A 1 218 ? 17.629 11.101 -20.525 1.00 80.56 218 ASP A C 1
ATOM 1684 O O . ASP A 1 218 ? 18.512 10.626 -21.233 1.00 80.56 218 ASP A O 1
ATOM 1688 N N . SER A 1 219 ? 17.823 11.352 -19.225 1.00 79.88 219 SER A N 1
ATOM 1689 C CA . SER A 1 219 ? 19.065 11.043 -18.503 1.00 79.88 219 SER A CA 1
ATOM 1690 C C . SER A 1 219 ? 19.395 9.554 -18.450 1.00 79.88 219 SER A C 1
ATOM 1692 O O . SER A 1 219 ? 20.547 9.199 -18.213 1.00 79.88 219 SER A O 1
ATOM 1694 N N . ASP A 1 220 ? 18.391 8.700 -18.646 1.00 73.06 220 ASP A N 1
ATOM 1695 C CA . ASP A 1 220 ? 18.533 7.245 -18.597 1.00 73.06 220 ASP A CA 1
ATOM 1696 C C . ASP A 1 220 ? 18.954 6.671 -19.959 1.00 73.06 220 ASP A C 1
ATOM 1698 O O . ASP A 1 220 ? 19.267 5.486 -20.074 1.00 73.06 220 ASP A O 1
ATOM 1702 N N . CYS A 1 221 ? 18.967 7.513 -20.996 1.00 80.81 221 CYS A N 1
ATOM 1703 C CA . CYS A 1 221 ? 19.327 7.160 -22.358 1.00 80.81 221 CYS A CA 1
ATOM 1704 C C . CYS A 1 221 ? 20.706 7.717 -22.733 1.00 80.81 221 CYS A C 1
ATOM 1706 O O . CYS A 1 221 ? 21.229 8.644 -22.111 1.00 80.81 221 CYS A O 1
ATOM 1708 N N . ASN A 1 222 ? 21.319 7.166 -23.786 1.00 83.25 222 ASN A N 1
ATOM 1709 C CA . ASN A 1 222 ? 22.554 7.746 -24.309 1.00 83.25 222 ASN A CA 1
ATOM 1710 C C . ASN A 1 222 ? 22.304 9.173 -24.817 1.00 83.25 222 ASN A C 1
ATOM 1712 O O . ASN A 1 222 ? 21.200 9.520 -25.220 1.00 83.25 222 ASN A O 1
ATOM 1716 N N . TRP A 1 223 ? 23.352 9.995 -24.881 1.00 85.94 223 TRP A N 1
ATOM 1717 C CA . TRP A 1 223 ? 23.248 11.408 -25.275 1.00 85.94 223 TRP A CA 1
ATOM 1718 C C . TRP A 1 223 ? 22.619 11.646 -26.670 1.00 85.94 223 TRP A C 1
ATOM 1720 O O . TRP A 1 223 ? 22.116 12.739 -26.945 1.00 85.94 223 TRP A O 1
ATOM 1730 N N . TRP A 1 224 ? 22.629 10.636 -27.544 1.00 84.75 224 TRP A N 1
ATOM 1731 C CA . TRP A 1 224 ? 22.031 10.620 -28.887 1.00 84.75 224 TRP A CA 1
ATOM 1732 C C . TRP A 1 224 ? 20.620 9.989 -28.930 1.00 84.75 224 TRP A C 1
ATOM 1734 O O . TRP A 1 224 ? 20.028 9.855 -30.000 1.00 84.75 224 TRP A O 1
ATOM 1744 N N . GLN A 1 225 ? 20.050 9.639 -27.776 1.00 88.38 225 GLN A N 1
ATOM 1745 C CA . GLN A 1 225 ? 18.717 9.055 -27.601 1.00 88.38 225 GLN A CA 1
ATOM 1746 C C . GLN A 1 225 ? 17.832 9.951 -26.716 1.00 88.38 225 GLN A C 1
ATOM 1748 O O . GLN A 1 225 ? 18.325 10.833 -26.015 1.00 88.38 225 GLN A O 1
ATOM 1753 N N . LEU A 1 226 ? 16.518 9.747 -26.787 1.00 87.06 226 LEU A N 1
ATOM 1754 C CA . LEU A 1 226 ? 15.505 10.345 -25.912 1.00 87.06 226 LEU A CA 1
ATOM 1755 C C . LEU A 1 226 ? 14.640 9.245 -25.326 1.00 87.06 226 LEU A C 1
ATOM 1757 O O . LEU A 1 226 ? 14.477 8.183 -25.929 1.00 87.06 226 LEU A O 1
ATOM 1761 N N . CYS A 1 227 ? 14.048 9.527 -24.175 1.00 83.56 227 CYS A N 1
ATOM 1762 C CA . CYS A 1 227 ? 13.096 8.614 -23.590 1.00 83.56 227 CYS A CA 1
ATOM 1763 C C . CYS A 1 227 ? 11.715 8.780 -24.233 1.00 83.56 227 CYS A C 1
ATOM 1765 O O . CYS A 1 227 ? 11.046 9.797 -24.040 1.00 83.56 227 CYS A O 1
ATOM 1767 N N . ASP A 1 228 ? 11.251 7.762 -24.959 1.00 82.06 228 ASP A N 1
ATOM 1768 C CA . ASP A 1 228 ? 9.841 7.654 -25.319 1.00 82.06 228 ASP A CA 1
ATOM 1769 C C . ASP A 1 228 ? 9.060 7.256 -24.060 1.00 82.06 228 ASP A C 1
ATOM 1771 O O . ASP A 1 228 ? 9.071 6.101 -23.636 1.00 82.06 228 ASP A O 1
ATOM 1775 N N . LEU A 1 229 ? 8.388 8.230 -23.441 1.00 73.62 229 LEU A N 1
ATOM 1776 C CA . LEU A 1 229 ? 7.609 8.016 -22.218 1.00 73.62 229 LEU A CA 1
ATOM 1777 C C . LEU A 1 229 ? 6.367 7.140 -22.436 1.00 73.62 229 LEU A C 1
ATOM 1779 O O . LEU A 1 229 ? 5.856 6.581 -21.466 1.00 73.62 229 LEU A O 1
ATOM 1783 N N . GLN A 1 230 ? 5.883 7.011 -23.675 1.00 71.12 230 GLN A N 1
ATOM 1784 C CA . GLN A 1 230 ? 4.736 6.170 -24.008 1.00 71.12 230 GLN A CA 1
ATOM 1785 C C . GLN A 1 230 ? 5.157 4.707 -24.171 1.00 71.12 230 GLN A C 1
ATOM 1787 O O . GLN A 1 230 ? 4.469 3.815 -23.680 1.00 71.12 230 GLN A O 1
ATOM 1792 N N . GLN A 1 231 ? 6.290 4.458 -24.830 1.00 72.31 231 GLN A N 1
ATOM 1793 C CA . GLN A 1 231 ? 6.840 3.109 -25.006 1.00 72.31 231 GLN A CA 1
ATOM 1794 C C . GLN A 1 231 ? 7.758 2.680 -23.856 1.00 72.31 231 GLN A C 1
ATOM 1796 O O . GLN A 1 231 ? 8.143 1.515 -23.792 1.00 72.31 231 GLN A O 1
ATOM 1801 N N . ARG A 1 232 ? 8.099 3.615 -22.955 1.00 71.00 232 ARG A N 1
ATOM 1802 C CA . ARG A 1 232 ? 9.102 3.458 -21.892 1.00 71.00 232 ARG A CA 1
ATOM 1803 C C . ARG A 1 232 ? 10.374 2.859 -22.485 1.00 71.00 232 ARG A C 1
ATOM 1805 O O . ARG A 1 232 ? 10.846 1.833 -22.018 1.00 71.00 232 ARG A O 1
ATOM 1812 N N . ALA A 1 233 ? 10.881 3.471 -23.554 1.00 80.56 233 ALA A N 1
ATOM 1813 C CA . ALA A 1 233 ? 12.034 2.978 -24.299 1.00 80.56 233 ALA A CA 1
ATOM 1814 C C . ALA A 1 233 ? 12.916 4.123 -24.809 1.00 80.56 233 ALA A C 1
ATOM 1816 O O . ALA A 1 233 ? 12.412 5.160 -25.235 1.00 80.56 233 ALA A O 1
ATOM 1817 N N . CYS A 1 234 ? 14.237 3.934 -24.796 1.00 81.88 234 CYS A N 1
ATOM 1818 C CA . CYS A 1 234 ? 15.155 4.888 -25.415 1.00 81.88 234 CYS A CA 1
ATOM 1819 C C . CYS A 1 234 ? 15.047 4.819 -26.945 1.00 81.88 234 CYS A C 1
ATOM 1821 O O . CYS A 1 234 ? 15.469 3.838 -27.559 1.00 81.88 234 CYS A O 1
ATOM 1823 N N . ALA A 1 235 ? 14.517 5.874 -27.556 1.00 86.00 235 ALA A N 1
ATOM 1824 C CA . ALA A 1 235 ? 14.410 6.042 -28.999 1.00 86.00 235 ALA A CA 1
ATOM 1825 C C . ALA A 1 235 ? 15.504 6.985 -29.517 1.00 86.00 235 ALA A C 1
ATOM 1827 O O . ALA A 1 235 ? 16.022 7.833 -28.787 1.00 86.00 235 ALA A O 1
ATOM 1828 N N . THR A 1 236 ? 15.881 6.849 -30.785 1.00 87.12 236 THR A N 1
ATOM 1829 C CA . THR A 1 236 ? 16.906 7.701 -31.394 1.00 87.12 236 THR A CA 1
ATOM 1830 C C . THR A 1 236 ? 16.434 9.154 -31.510 1.00 87.12 236 THR A C 1
ATOM 1832 O O . THR A 1 236 ? 15.299 9.427 -31.904 1.00 87.12 236 THR A O 1
ATOM 1835 N N . ARG A 1 237 ? 17.312 10.114 -31.193 1.00 86.75 237 ARG A N 1
ATOM 1836 C CA . ARG A 1 237 ? 17.031 11.544 -31.387 1.00 86.75 237 ARG A CA 1
ATOM 1837 C C . ARG A 1 237 ? 16.940 11.902 -32.863 1.00 86.75 237 ARG A C 1
ATOM 1839 O O . ARG A 1 237 ? 17.729 11.420 -33.668 1.00 86.75 237 ARG A O 1
ATOM 1846 N N . THR A 1 238 ? 16.076 12.858 -33.204 1.00 82.06 238 THR A N 1
ATOM 1847 C CA . THR A 1 238 ? 16.056 13.461 -34.545 1.00 82.06 238 THR A CA 1
ATOM 1848 C C . THR A 1 238 ? 17.444 13.983 -34.928 1.00 82.06 238 THR A C 1
ATOM 1850 O O . THR A 1 238 ? 18.040 14.771 -34.191 1.00 82.06 238 THR A O 1
ATOM 1853 N N . GLY A 1 239 ? 17.946 13.556 -36.089 1.00 80.56 239 GLY A N 1
ATOM 1854 C CA . GLY A 1 239 ? 19.289 13.892 -36.579 1.00 80.56 239 GLY A CA 1
ATOM 1855 C C . GLY A 1 239 ? 20.401 12.952 -36.101 1.00 80.56 239 GLY A C 1
ATOM 1856 O O . GLY A 1 239 ? 21.563 13.183 -36.436 1.00 80.56 239 GLY A O 1
ATOM 1857 N N . PHE A 1 240 ? 20.054 11.909 -35.345 1.00 90.88 240 PHE A N 1
ATOM 1858 C CA . PHE A 1 240 ? 20.946 10.824 -34.957 1.00 90.88 240 PHE A CA 1
ATOM 1859 C C . PHE A 1 240 ? 20.442 9.480 -35.492 1.00 90.88 240 PHE A C 1
ATOM 1861 O O . PHE A 1 240 ? 19.322 9.381 -35.985 1.00 90.88 240 PHE A O 1
ATOM 1868 N N . CYS A 1 241 ? 21.282 8.456 -35.392 1.00 91.00 241 CYS A N 1
ATOM 1869 C CA . CYS A 1 241 ? 21.008 7.102 -35.848 1.00 91.00 241 CYS A CA 1
ATOM 1870 C C . CYS A 1 241 ? 21.581 6.066 -34.866 1.00 91.00 241 CYS A C 1
ATOM 1872 O O . CYS A 1 241 ? 22.653 6.254 -34.278 1.00 91.00 241 CYS A O 1
ATOM 1874 N N . SER A 1 242 ? 20.880 4.942 -34.711 1.00 87.81 242 SER A N 1
ATOM 1875 C CA . SER A 1 242 ? 21.425 3.734 -34.071 1.00 87.81 242 SER A CA 1
ATOM 1876 C C . SER A 1 242 ? 21.922 2.708 -35.100 1.00 87.81 242 SER A C 1
ATOM 1878 O O . SER A 1 242 ? 22.904 1.997 -34.869 1.00 87.81 242 SER A O 1
ATOM 1880 N N . MET A 1 243 ? 21.273 2.674 -36.267 1.00 87.75 243 MET A N 1
ATOM 1881 C CA . MET A 1 243 ? 21.546 1.766 -37.380 1.00 87.75 243 MET A CA 1
ATOM 1882 C C . MET A 1 243 ? 21.432 2.492 -38.726 1.00 87.75 243 MET A C 1
ATOM 1884 O O . MET A 1 243 ? 20.807 3.544 -38.827 1.00 87.75 243 MET A O 1
ATOM 1888 N N . ALA A 1 244 ? 22.025 1.926 -39.780 1.00 85.75 244 ALA A N 1
ATOM 1889 C CA . ALA A 1 244 ? 22.052 2.548 -41.109 1.00 85.75 244 ALA A CA 1
ATOM 1890 C C . ALA A 1 244 ? 20.652 2.746 -41.721 1.00 85.75 244 ALA A C 1
ATOM 1892 O O . ALA A 1 244 ? 20.439 3.676 -42.484 1.00 85.75 244 ALA A O 1
ATOM 1893 N N . GLN A 1 245 ? 19.684 1.907 -41.354 1.00 87.44 245 GLN A N 1
ATOM 1894 C CA . GLN A 1 245 ? 18.304 1.971 -41.840 1.00 87.44 245 GLN A CA 1
ATOM 1895 C C . GLN A 1 245 ? 17.538 3.202 -41.333 1.00 87.44 245 GLN A C 1
ATOM 1897 O O . GLN A 1 245 ? 16.484 3.519 -41.876 1.00 87.44 245 GLN A O 1
ATOM 1902 N N . GLU A 1 246 ? 18.047 3.873 -40.296 1.00 87.94 246 GLU A N 1
ATOM 1903 C CA . GLU A 1 246 ? 17.510 5.150 -39.806 1.00 87.94 246 GLU A CA 1
ATOM 1904 C C . GLU A 1 246 ? 18.018 6.344 -40.634 1.00 87.94 246 GLU A C 1
ATOM 1906 O O . GLU A 1 246 ? 17.508 7.453 -40.487 1.00 87.94 246 GLU A O 1
ATOM 1911 N N . CYS A 1 247 ? 19.003 6.121 -41.509 1.00 89.00 247 CYS A N 1
ATOM 1912 C CA . CYS A 1 247 ? 19.553 7.115 -42.420 1.00 89.00 247 CYS A CA 1
ATOM 1913 C C . CYS A 1 247 ? 18.976 6.968 -43.835 1.00 89.00 247 CYS A C 1
ATOM 1915 O O . CYS A 1 247 ? 18.299 5.989 -44.165 1.00 89.00 247 CYS A O 1
ATOM 1917 N N . SER A 1 248 ? 19.257 7.947 -44.698 1.00 88.81 248 SER A N 1
ATOM 1918 C CA . SER A 1 248 ? 18.919 7.842 -46.119 1.00 88.81 248 SER A CA 1
ATOM 1919 C C . SER A 1 248 ? 19.669 6.669 -46.761 1.00 88.81 248 SER A C 1
ATOM 1921 O O . SER A 1 248 ? 20.749 6.298 -46.320 1.00 88.81 248 SER A O 1
ATOM 1923 N N . GLN A 1 249 ? 19.149 6.101 -47.853 1.00 88.69 249 GLN A N 1
ATOM 1924 C CA . GLN A 1 249 ? 19.746 4.909 -48.490 1.00 88.69 249 GLN A CA 1
ATOM 1925 C C . GLN A 1 249 ? 21.188 5.093 -49.010 1.00 88.69 249 GLN A C 1
ATOM 1927 O O . GLN A 1 249 ? 21.856 4.107 -49.309 1.00 88.69 249 GLN A O 1
ATOM 1932 N N . TRP A 1 250 ? 21.648 6.336 -49.152 1.00 87.69 250 TRP A N 1
ATOM 1933 C CA . TRP A 1 250 ? 23.002 6.712 -49.577 1.00 87.69 250 TRP A CA 1
ATOM 1934 C C . TRP A 1 250 ? 23.903 7.131 -48.399 1.00 87.69 250 TRP A C 1
ATOM 1936 O O . TRP A 1 250 ? 25.051 7.530 -48.599 1.00 87.69 250 TRP A O 1
ATOM 1946 N N . GLU A 1 251 ? 23.383 7.060 -47.176 1.00 92.00 251 GLU A N 1
ATOM 1947 C CA . GLU A 1 251 ? 24.074 7.386 -45.936 1.00 92.00 251 GLU A CA 1
ATOM 1948 C C . GLU A 1 251 ? 24.281 6.127 -45.090 1.00 92.00 251 GLU A C 1
ATOM 1950 O O . GLU A 1 251 ? 23.545 5.143 -45.165 1.00 92.00 251 GLU A O 1
ATOM 1955 N N . GLU A 1 252 ? 25.273 6.186 -44.215 1.00 91.88 252 GLU A N 1
ATOM 1956 C CA . GLU A 1 252 ? 25.522 5.200 -43.180 1.00 91.88 252 GLU A CA 1
ATOM 1957 C C . GLU A 1 252 ? 25.550 5.859 -41.806 1.00 91.88 252 GLU A C 1
ATOM 1959 O O . GLU A 1 252 ? 25.838 7.048 -41.659 1.00 91.88 252 GLU A O 1
ATOM 1964 N N . CYS A 1 253 ? 25.251 5.069 -40.778 1.00 92.81 253 CYS A N 1
ATOM 1965 C CA . CYS A 1 253 ? 25.310 5.555 -39.414 1.00 92.81 253 CYS A CA 1
ATOM 1966 C C . CYS A 1 253 ? 26.745 5.493 -38.880 1.00 92.81 253 CYS A C 1
ATOM 1968 O O . CYS A 1 253 ? 27.268 4.407 -38.606 1.00 92.81 253 CYS A O 1
ATOM 1970 N N . ALA A 1 254 ? 27.378 6.652 -38.696 1.00 90.88 254 ALA A N 1
ATOM 1971 C CA . ALA A 1 254 ? 28.714 6.739 -38.123 1.00 90.88 254 ALA A CA 1
ATOM 1972 C C . ALA A 1 254 ? 28.676 6.378 -36.629 1.00 90.88 254 ALA A C 1
ATOM 1974 O O . ALA A 1 254 ? 28.274 7.195 -35.802 1.00 90.88 254 ALA A O 1
ATOM 1975 N N . LYS A 1 255 ? 29.129 5.169 -36.272 1.00 85.06 255 LYS A N 1
ATOM 1976 C CA . LYS A 1 255 ? 29.010 4.601 -34.913 1.00 85.06 255 LYS A CA 1
ATOM 1977 C C . LYS A 1 255 ? 29.580 5.476 -33.791 1.00 85.06 255 LYS A C 1
ATOM 1979 O O . LYS A 1 255 ? 29.057 5.434 -32.688 1.00 85.06 255 LYS A O 1
ATOM 1984 N N . ASP A 1 256 ? 30.608 6.276 -34.065 1.00 86.19 256 ASP A N 1
ATOM 1985 C CA . ASP A 1 256 ? 31.249 7.117 -33.042 1.00 86.19 256 ASP A CA 1
ATOM 1986 C C . ASP A 1 256 ? 30.475 8.410 -32.753 1.00 86.19 256 ASP A C 1
ATOM 1988 O O . ASP A 1 256 ? 30.527 8.950 -31.649 1.00 86.19 256 ASP A O 1
ATOM 1992 N N . THR A 1 257 ? 29.760 8.933 -33.751 1.00 89.44 257 THR A N 1
ATOM 1993 C CA . THR A 1 257 ? 29.037 10.212 -33.639 1.00 89.44 257 THR A CA 1
ATOM 1994 C C . THR A 1 257 ? 27.525 10.042 -33.629 1.00 89.44 257 THR A C 1
ATOM 1996 O O . THR A 1 257 ? 26.815 10.999 -33.323 1.00 89.44 257 THR A O 1
ATOM 1999 N N . HIS A 1 258 ? 27.045 8.843 -33.968 1.00 91.12 258 HIS A N 1
ATOM 2000 C CA . HIS A 1 258 ? 25.643 8.514 -34.186 1.00 91.12 258 HIS A CA 1
ATOM 2001 C C . HIS A 1 258 ? 24.960 9.437 -35.198 1.00 91.12 258 HIS A C 1
ATOM 2003 O O . HIS A 1 258 ? 23.769 9.689 -35.085 1.00 91.12 258 HIS A O 1
ATOM 2009 N N . LYS A 1 259 ? 25.699 9.972 -36.176 1.00 91.25 259 LYS A N 1
ATOM 2010 C CA . LYS A 1 259 ? 25.147 10.809 -37.248 1.00 91.25 259 LYS A CA 1
ATOM 2011 C C . LYS A 1 259 ? 25.149 10.059 -38.568 1.00 91.25 259 LYS A C 1
ATOM 2013 O O . LYS A 1 259 ? 26.068 9.289 -38.844 1.00 91.25 259 LYS A O 1
ATOM 2018 N N . CYS A 1 260 ? 24.142 10.336 -39.387 1.00 90.00 260 CYS A N 1
ATOM 2019 C CA . CYS A 1 260 ? 24.121 9.892 -40.770 1.00 90.00 260 CYS A CA 1
ATOM 2020 C C . CYS A 1 260 ? 25.212 10.631 -41.549 1.00 90.00 260 CYS A C 1
ATOM 2022 O O . CYS A 1 260 ? 25.277 11.863 -41.535 1.00 90.00 260 CYS A O 1
ATOM 2024 N N . THR A 1 261 ? 26.105 9.872 -42.173 1.00 90.69 261 THR A N 1
ATOM 2025 C CA . THR A 1 261 ? 27.183 10.382 -43.020 1.00 90.69 261 THR A CA 1
ATOM 2026 C C . THR A 1 261 ? 27.097 9.733 -44.395 1.00 90.69 261 THR A C 1
ATOM 2028 O O . THR A 1 261 ? 26.724 8.564 -44.464 1.00 90.69 261 THR A O 1
ATOM 2031 N N . PRO A 1 262 ? 27.449 10.433 -45.489 1.00 90.38 262 PRO A N 1
ATOM 2032 C CA . PRO A 1 262 ? 27.429 9.832 -46.819 1.00 90.38 262 PRO A CA 1
ATOM 2033 C C . PRO A 1 262 ? 28.286 8.560 -46.860 1.00 90.38 262 PRO A C 1
ATOM 2035 O O . PRO A 1 262 ? 29.432 8.580 -46.406 1.00 90.38 262 PRO A O 1
ATOM 2038 N N . SER A 1 263 ? 27.741 7.472 -47.405 1.00 88.94 263 SER A N 1
ATOM 2039 C CA . SER A 1 263 ? 28.490 6.234 -47.629 1.00 88.94 263 SER A CA 1
ATOM 2040 C C . SER A 1 263 ? 29.596 6.436 -48.669 1.00 88.94 263 SER A C 1
ATOM 2042 O O . SER A 1 263 ? 29.620 7.424 -49.405 1.00 88.94 263 SER A O 1
ATOM 2044 N N . GLN A 1 264 ? 30.520 5.480 -48.778 1.00 85.62 264 GLN A N 1
ATOM 2045 C CA . GLN A 1 264 ? 31.604 5.554 -49.759 1.00 85.62 264 GLN A CA 1
ATOM 2046 C C . GLN A 1 264 ? 31.076 5.788 -51.189 1.00 85.62 264 GLN A C 1
ATOM 2048 O O . GLN A 1 264 ? 30.317 4.984 -51.726 1.00 85.62 264 GLN A O 1
ATOM 2053 N N . GLY A 1 265 ? 31.520 6.882 -51.817 1.00 84.06 265 GLY A N 1
ATOM 2054 C CA . GLY A 1 265 ? 31.106 7.282 -53.169 1.00 84.06 265 GLY A CA 1
ATOM 2055 C C . GLY A 1 265 ? 29.786 8.058 -53.233 1.00 84.06 265 GLY A C 1
ATOM 2056 O O . GLY A 1 265 ? 29.448 8.570 -54.303 1.00 84.06 265 GLY A O 1
ATOM 2057 N N . ALA A 1 266 ? 29.080 8.185 -52.110 1.00 91.62 266 ALA A N 1
ATOM 2058 C CA . ALA A 1 266 ? 27.899 9.018 -51.977 1.00 91.62 266 ALA A CA 1
ATOM 2059 C C . ALA A 1 266 ? 28.237 10.416 -51.439 1.00 91.62 266 ALA A C 1
ATOM 2061 O O . ALA A 1 266 ? 29.310 10.656 -50.882 1.00 91.62 266 ALA A O 1
ATOM 2062 N N . CYS A 1 267 ? 27.314 11.360 -51.602 1.00 92.25 267 CYS A N 1
ATOM 2063 C CA . CYS A 1 267 ? 27.526 12.743 -51.209 1.00 92.25 267 CYS A CA 1
ATOM 2064 C C . CYS A 1 267 ? 26.231 13.486 -50.869 1.00 92.25 267 CYS A C 1
ATOM 2066 O O . CYS A 1 267 ? 25.186 13.303 -51.494 1.00 92.25 267 CYS A O 1
ATOM 2068 N N . GLY A 1 268 ? 26.333 14.398 -49.899 1.00 88.62 268 GLY A N 1
ATOM 2069 C CA . GLY A 1 268 ? 25.351 15.467 -49.693 1.00 88.62 268 GLY A CA 1
ATOM 2070 C C . GLY A 1 268 ? 25.797 16.796 -50.314 1.00 88.62 268 GLY A C 1
ATOM 2071 O O . GLY A 1 268 ? 24.977 17.662 -50.601 1.00 88.62 268 GLY A O 1
ATOM 2072 N N . SER A 1 269 ? 27.104 16.968 -50.523 1.00 89.94 269 SER A N 1
ATOM 2073 C CA . SER A 1 269 ? 27.719 18.163 -51.106 1.00 89.94 269 SER A CA 1
ATOM 2074 C C . SER A 1 269 ? 29.074 17.835 -51.734 1.00 89.94 269 SER A C 1
ATOM 2076 O O . SER A 1 269 ? 29.653 16.784 -51.457 1.00 89.94 269 SER A O 1
ATOM 2078 N N . ASP A 1 270 ? 29.628 18.765 -52.516 1.00 89.19 270 ASP A N 1
ATOM 2079 C CA . ASP A 1 270 ? 30.960 18.627 -53.131 1.00 89.19 270 ASP A CA 1
ATOM 2080 C C . ASP A 1 270 ? 32.072 18.341 -52.113 1.00 89.19 270 ASP A C 1
ATOM 2082 O O . ASP A 1 270 ? 33.060 17.697 -52.451 1.00 89.19 270 ASP A O 1
ATOM 2086 N N . SER A 1 271 ? 31.904 18.774 -50.857 1.00 88.56 271 SER A N 1
ATOM 2087 C CA . SER A 1 271 ? 32.879 18.528 -49.786 1.00 88.56 271 SER A CA 1
ATOM 2088 C C . SER A 1 271 ? 33.035 17.047 -49.425 1.00 88.56 271 SER A C 1
ATOM 2090 O O . SER A 1 271 ? 34.049 16.662 -48.847 1.00 88.56 271 SER A O 1
ATOM 2092 N N . ASN A 1 272 ? 32.047 16.215 -49.771 1.00 88.56 272 ASN A N 1
ATOM 2093 C CA . ASN A 1 272 ? 32.078 14.774 -49.536 1.00 88.56 272 ASN A CA 1
ATOM 2094 C C . ASN A 1 272 ? 32.795 14.007 -50.657 1.00 88.56 272 ASN A C 1
ATOM 2096 O O . ASN A 1 272 ? 33.060 12.818 -50.508 1.00 88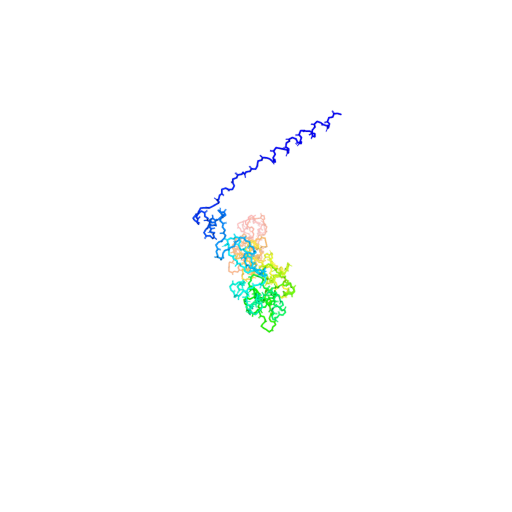.56 272 ASN A O 1
ATOM 2100 N N . CYS A 1 273 ? 33.110 14.676 -51.767 1.00 88.94 273 CYS A N 1
ATOM 2101 C CA . CYS A 1 273 ? 33.726 14.073 -52.938 1.00 88.94 273 CYS A CA 1
ATOM 2102 C C . CYS A 1 273 ? 35.217 14.410 -53.036 1.00 88.94 273 CYS A C 1
ATOM 2104 O O . CYS A 1 273 ? 35.705 15.382 -52.455 1.00 88.94 273 CYS A O 1
ATOM 2106 N N . ALA A 1 274 ? 35.960 13.614 -53.810 1.00 86.56 274 ALA A N 1
ATOM 2107 C CA . ALA A 1 274 ? 37.339 13.956 -54.134 1.00 86.56 274 ALA A CA 1
ATOM 2108 C C . ALA A 1 274 ? 37.397 15.277 -54.921 1.00 86.56 274 ALA A C 1
ATOM 2110 O O . ALA A 1 274 ? 36.448 15.652 -55.604 1.00 86.56 274 ALA A O 1
ATOM 2111 N N . VAL A 1 275 ? 38.537 15.973 -54.889 1.00 84.94 275 VAL A N 1
ATOM 2112 C CA . VAL A 1 275 ? 38.693 17.309 -55.505 1.00 84.94 275 VAL A CA 1
ATOM 2113 C C . VAL A 1 275 ? 38.327 17.331 -57.004 1.00 84.94 275 VAL A C 1
ATOM 2115 O O . VAL A 1 275 ? 37.807 18.332 -57.505 1.00 84.94 275 VAL A O 1
ATOM 2118 N N . TRP A 1 276 ? 38.540 16.218 -57.710 1.00 84.69 276 TRP A N 1
ATOM 2119 C CA . TRP A 1 276 ? 38.230 16.016 -59.133 1.00 84.69 276 TRP A CA 1
ATOM 2120 C C . TRP A 1 276 ? 36.783 15.563 -59.417 1.00 84.69 276 TRP A C 1
ATOM 2122 O O . TRP A 1 276 ? 36.385 15.413 -60.573 1.00 84.69 276 TRP A O 1
ATOM 2132 N N . GLN A 1 277 ? 35.981 15.373 -58.373 1.00 89.94 277 GLN A N 1
ATOM 2133 C CA . GLN A 1 277 ? 34.571 15.004 -58.435 1.00 89.94 277 GLN A CA 1
ATOM 2134 C C . GLN A 1 277 ? 33.685 16.154 -57.936 1.00 89.94 277 GLN A C 1
ATOM 2136 O O . GLN A 1 277 ? 34.133 17.055 -57.223 1.00 89.94 277 GLN A O 1
ATOM 2141 N N . SER A 1 278 ? 32.422 16.134 -58.341 1.00 91.62 278 SER A N 1
ATOM 2142 C CA . SER A 1 278 ? 31.341 16.992 -57.856 1.00 91.62 278 SER A CA 1
ATOM 2143 C C . SER A 1 278 ? 30.178 16.124 -57.404 1.00 91.62 278 SER A C 1
ATOM 2145 O O . SER A 1 278 ? 29.937 15.053 -57.961 1.00 91.62 278 SER A O 1
ATOM 2147 N N . CYS A 1 279 ? 29.442 16.592 -56.411 1.00 93.31 279 CYS A N 1
ATOM 2148 C CA . CYS A 1 279 ? 28.284 15.889 -55.915 1.00 93.31 279 CYS A CA 1
ATOM 2149 C C . CYS A 1 279 ? 27.079 16.125 -56.821 1.00 93.31 279 CYS A C 1
ATOM 2151 O O . CYS A 1 279 ? 26.614 17.257 -56.979 1.00 93.31 279 CYS A O 1
ATOM 2153 N N . ASN A 1 280 ? 26.520 15.050 -57.369 1.00 92.88 280 ASN A N 1
ATOM 2154 C CA . ASN A 1 280 ? 25.203 15.114 -57.973 1.00 92.88 280 ASN A CA 1
ATOM 2155 C C . ASN A 1 280 ? 24.153 14.963 -56.872 1.00 92.88 280 ASN A C 1
ATOM 2157 O O . ASN A 1 280 ? 23.849 13.860 -56.433 1.00 92.88 280 ASN A O 1
ATOM 2161 N N . VAL A 1 281 ? 23.581 16.083 -56.433 1.00 88.44 281 VAL A N 1
ATOM 2162 C CA . VAL A 1 281 ? 22.595 16.121 -55.337 1.00 88.44 281 VAL A CA 1
ATOM 2163 C C . VAL A 1 281 ? 21.293 15.368 -55.632 1.00 88.44 281 VAL A C 1
ATOM 2165 O O . VAL A 1 281 ? 20.542 15.099 -54.705 1.00 88.44 281 VAL A O 1
ATOM 2168 N N . ASN A 1 282 ? 21.005 15.022 -56.894 1.00 89.25 282 ASN A N 1
ATOM 2169 C CA . ASN A 1 282 ? 19.804 14.256 -57.243 1.00 89.25 282 ASN A CA 1
ATOM 2170 C C . ASN A 1 282 ? 20.023 12.744 -57.106 1.00 89.25 282 ASN A C 1
ATOM 2172 O O . ASN A 1 282 ? 19.102 12.017 -56.744 1.00 89.25 282 ASN A O 1
ATOM 2176 N N . THR A 1 283 ? 21.225 12.264 -57.435 1.00 90.75 283 THR A N 1
ATOM 2177 C CA . THR A 1 283 ? 21.605 10.844 -57.328 1.00 90.75 283 THR A CA 1
ATOM 2178 C C . THR A 1 283 ? 22.369 10.544 -56.041 1.00 90.75 283 THR A C 1
ATOM 2180 O O . THR A 1 283 ? 22.573 9.379 -55.713 1.00 90.75 283 THR A O 1
ATOM 2183 N N . HIS A 1 284 ? 22.789 11.590 -55.324 1.00 91.19 284 HIS A N 1
ATOM 2184 C CA . HIS A 1 284 ? 23.700 11.549 -54.185 1.00 91.19 284 HIS A CA 1
ATOM 2185 C C . HIS A 1 284 ? 25.016 10.833 -54.490 1.00 91.19 284 HIS A C 1
ATOM 2187 O O . HIS A 1 284 ? 25.637 10.293 -53.583 1.00 91.19 284 HIS A O 1
ATOM 2193 N N . ALA A 1 285 ? 25.457 10.826 -55.750 1.00 91.25 285 ALA A N 1
ATOM 2194 C CA . ALA A 1 285 ? 26.695 10.187 -56.175 1.00 91.25 285 ALA A CA 1
ATOM 2195 C C . ALA A 1 285 ? 27.789 11.222 -56.465 1.00 91.25 285 ALA A C 1
ATOM 2197 O O . ALA A 1 285 ? 27.538 12.271 -57.067 1.00 91.25 285 ALA A O 1
ATOM 2198 N N . CYS A 1 286 ? 29.025 10.905 -56.078 1.00 90.12 286 CYS A N 1
ATOM 2199 C CA . CYS A 1 286 ? 30.195 11.670 -56.494 1.00 90.12 286 CYS A CA 1
ATOM 2200 C C . CYS A 1 286 ? 30.516 11.383 -57.964 1.00 90.12 286 CYS A C 1
ATOM 2202 O O . CYS A 1 286 ? 31.065 10.337 -58.317 1.00 90.12 286 CYS A O 1
ATOM 2204 N N . GLU A 1 287 ? 30.201 12.339 -58.829 1.00 90.56 287 GLU A N 1
ATOM 2205 C CA . GLU A 1 287 ? 30.398 12.245 -60.270 1.00 90.56 287 GLU A CA 1
ATOM 2206 C C . GLU A 1 287 ? 31.653 13.007 -60.704 1.00 90.56 287 GLU A C 1
ATOM 2208 O O . GLU A 1 287 ? 32.096 13.957 -60.062 1.00 90.56 287 GLU A O 1
ATOM 2213 N N . LYS A 1 288 ? 32.271 12.573 -61.803 1.00 87.19 288 LYS A N 1
ATOM 2214 C CA . LYS A 1 288 ? 33.470 13.217 -62.358 1.00 87.19 288 LYS A CA 1
ATOM 2215 C C . LYS A 1 288 ? 33.151 14.626 -62.850 1.00 87.19 288 LYS A C 1
ATOM 2217 O O . LYS A 1 288 ? 32.182 14.816 -63.583 1.00 87.19 288 LYS A O 1
ATOM 2222 N N . LYS A 1 289 ? 34.016 15.593 -62.531 1.00 86.56 289 LYS A N 1
ATOM 2223 C CA . LYS A 1 289 ? 33.949 16.927 -63.142 1.00 86.56 289 LYS A CA 1
ATOM 2224 C C . LYS A 1 289 ? 34.335 16.854 -64.629 1.00 86.56 289 LYS A C 1
ATOM 2226 O O . LYS A 1 289 ? 35.196 16.050 -64.992 1.00 86.56 289 LYS A O 1
ATOM 2231 N N . PRO A 1 290 ? 33.765 17.705 -65.500 1.00 82.25 290 PRO A N 1
ATOM 2232 C CA . PRO A 1 290 ? 34.189 17.788 -66.896 1.00 82.25 290 PRO A CA 1
ATOM 2233 C C . PRO A 1 290 ? 35.702 18.023 -67.023 1.00 82.25 290 PRO A C 1
ATOM 2235 O O . PRO A 1 290 ? 36.246 18.917 -66.377 1.00 82.25 290 PRO A O 1
ATOM 2238 N N . GLY A 1 291 ? 36.379 17.216 -67.847 1.00 78.94 291 GLY A N 1
ATOM 2239 C CA . GLY A 1 291 ? 37.837 17.268 -68.038 1.00 78.94 291 GLY A CA 1
ATOM 2240 C C . GLY A 1 291 ? 38.661 16.479 -67.010 1.00 78.94 291 GLY A C 1
ATOM 2241 O O . GLY A 1 291 ? 39.879 16.382 -67.170 1.00 78.94 291 GLY A O 1
ATOM 2242 N N . TYR A 1 292 ? 38.011 15.891 -66.000 1.00 86.25 292 TYR A N 1
ATOM 2243 C CA . TYR A 1 292 ? 38.640 15.017 -65.014 1.00 86.25 292 TYR A CA 1
ATOM 2244 C C . TYR A 1 292 ? 38.331 13.535 -65.266 1.00 86.25 292 TYR A C 1
ATOM 2246 O O . TYR A 1 292 ? 37.325 13.179 -65.880 1.00 86.25 292 TYR A O 1
ATOM 2254 N N . CYS A 1 293 ? 39.195 12.663 -64.761 1.00 84.81 293 CYS A N 1
ATOM 2255 C CA . CYS A 1 293 ? 39.189 11.228 -64.997 1.00 84.81 293 CYS A CA 1
ATOM 2256 C C . CYS A 1 293 ? 39.614 10.456 -63.741 1.00 84.81 293 CYS A C 1
ATOM 2258 O O . CYS A 1 293 ? 40.427 10.923 -62.947 1.00 84.81 293 CYS A O 1
ATOM 2260 N N . GLY A 1 294 ? 39.060 9.254 -63.572 1.00 82.69 294 GLY A N 1
ATOM 2261 C CA . GLY A 1 294 ? 39.541 8.256 -62.610 1.00 82.69 294 GLY A CA 1
ATOM 2262 C C . GLY A 1 294 ? 40.295 7.105 -63.286 1.00 82.69 294 GLY A C 1
ATOM 2263 O O . GLY A 1 294 ? 40.953 6.316 -62.613 1.00 82.69 294 GLY A O 1
ATOM 2264 N N . SER A 1 295 ? 40.200 6.993 -64.613 1.00 85.44 295 SER A N 1
ATOM 2265 C CA . SER A 1 295 ? 40.896 6.001 -65.433 1.00 85.44 295 SER A CA 1
ATOM 2266 C C . SER A 1 295 ? 41.055 6.480 -66.881 1.00 85.44 295 SER A C 1
ATOM 2268 O O . SER A 1 295 ? 40.352 7.392 -67.315 1.00 85.44 295 SER A O 1
ATOM 2270 N N . ASP A 1 296 ? 41.927 5.830 -67.659 1.00 82.50 296 ASP A N 1
ATOM 2271 C CA . ASP A 1 296 ? 42.116 6.124 -69.092 1.00 82.50 296 ASP A CA 1
ATOM 2272 C C . ASP A 1 296 ? 40.810 6.011 -69.908 1.00 82.50 296 ASP A C 1
ATOM 2274 O O . ASP A 1 296 ? 40.652 6.705 -70.909 1.00 82.50 296 ASP A O 1
ATOM 2278 N N . ALA A 1 297 ? 39.857 5.175 -69.475 1.00 84.00 297 ALA A N 1
ATOM 2279 C CA . ALA A 1 297 ? 38.567 4.989 -70.148 1.00 84.00 297 ALA A CA 1
ATOM 2280 C C . ALA A 1 297 ? 37.639 6.212 -70.046 1.00 84.00 297 ALA A C 1
ATOM 2282 O O . ALA A 1 297 ? 36.663 6.309 -70.787 1.00 84.00 297 ALA A O 1
ATOM 2283 N N . ASP A 1 298 ? 37.942 7.138 -69.135 1.00 82.88 298 ASP A N 1
ATOM 2284 C CA . ASP A 1 298 ? 37.156 8.351 -68.921 1.00 82.88 298 ASP A CA 1
ATOM 2285 C C . ASP A 1 298 ? 37.540 9.483 -69.881 1.00 82.88 298 ASP A C 1
ATOM 2287 O O . ASP A 1 298 ? 36.845 10.496 -69.949 1.00 82.88 298 ASP A O 1
ATOM 2291 N N . CYS A 1 299 ? 38.646 9.322 -70.607 1.00 83.12 299 CYS A N 1
ATOM 2292 C CA . CYS A 1 299 ? 39.187 10.332 -71.501 1.00 83.12 299 CYS A CA 1
ATOM 2293 C C . CYS A 1 299 ? 38.798 10.072 -72.962 1.00 83.12 299 CYS A C 1
ATOM 2295 O O . CYS A 1 299 ? 38.498 8.947 -73.366 1.00 83.12 299 CYS A O 1
ATOM 2297 N N . ALA A 1 300 ? 38.799 11.128 -73.782 1.00 84.38 300 ALA A N 1
ATOM 2298 C CA . ALA A 1 300 ? 38.473 10.999 -75.198 1.00 84.38 300 ALA A CA 1
ATOM 2299 C C . ALA A 1 300 ? 39.510 10.131 -75.934 1.00 84.38 300 ALA A C 1
ATOM 2301 O O . ALA A 1 300 ? 40.651 9.973 -75.499 1.00 84.38 300 ALA A O 1
ATOM 2302 N N . THR A 1 301 ? 39.138 9.583 -77.093 1.00 80.75 301 THR A N 1
ATOM 2303 C CA . THR A 1 301 ? 40.070 8.811 -77.926 1.00 80.75 301 THR A CA 1
ATOM 2304 C C . THR A 1 301 ? 41.334 9.626 -78.224 1.00 80.75 301 THR A C 1
ATOM 2306 O O . THR A 1 301 ? 41.250 10.723 -78.768 1.00 80.75 301 THR A O 1
ATOM 2309 N N . GLY A 1 302 ? 42.505 9.081 -77.875 1.00 77.44 302 GLY A N 1
ATOM 2310 C CA . GLY A 1 302 ? 43.794 9.775 -78.001 1.00 77.44 302 GLY A CA 1
ATOM 2311 C C . GLY A 1 302 ? 44.271 10.489 -76.730 1.00 77.44 302 GLY A C 1
ATOM 2312 O O . GLY A 1 302 ? 45.366 11.046 -76.735 1.00 77.44 302 GLY A O 1
ATOM 2313 N N . GLN A 1 303 ? 43.511 10.421 -75.637 1.00 84.25 303 GLN A N 1
ATOM 2314 C CA . GLN A 1 303 ? 43.885 10.960 -74.331 1.00 84.25 303 GLN A CA 1
ATOM 2315 C C . GLN A 1 303 ? 44.158 9.855 -73.303 1.00 84.25 303 GLN A C 1
ATOM 2317 O O . GLN A 1 303 ? 43.757 8.704 -73.483 1.00 84.25 303 GLN A O 1
ATOM 2322 N N . LYS A 1 304 ? 44.841 10.221 -72.217 1.00 83.38 304 LYS A N 1
ATOM 2323 C CA . LYS A 1 304 ? 45.035 9.395 -71.021 1.00 83.38 304 LYS A CA 1
ATOM 2324 C C . LYS A 1 304 ? 44.720 10.162 -69.756 1.00 83.38 304 LYS A C 1
ATOM 2326 O O . LYS A 1 304 ? 44.752 11.390 -69.753 1.00 83.38 304 LYS A O 1
ATOM 2331 N N . CYS A 1 305 ? 44.445 9.416 -68.694 1.00 84.00 305 CYS A N 1
ATOM 2332 C CA . CYS A 1 305 ? 44.232 9.981 -67.382 1.00 84.00 305 CYS A CA 1
ATOM 2333 C C . CYS A 1 305 ? 45.552 10.115 -66.625 1.00 84.00 305 CYS A C 1
ATOM 2335 O O . CYS A 1 305 ? 46.310 9.149 -66.517 1.00 84.00 305 CYS A O 1
ATOM 2337 N N . GLU A 1 306 ? 45.832 11.299 -66.085 1.00 85.12 306 GLU A N 1
ATOM 2338 C CA . GLU A 1 306 ? 46.962 11.471 -65.176 1.00 85.12 306 GLU A CA 1
ATOM 2339 C C . GLU A 1 306 ? 46.595 10.928 -63.790 1.00 85.12 306 GLU A C 1
ATOM 2341 O O . GLU A 1 306 ? 45.760 11.501 -63.099 1.00 85.12 306 GLU A O 1
ATOM 2346 N N . LEU A 1 307 ? 47.187 9.807 -63.383 1.00 83.56 307 LEU A N 1
ATOM 2347 C CA . LEU A 1 307 ? 46.937 9.175 -62.079 1.00 83.56 307 LEU A CA 1
ATOM 2348 C C . LEU A 1 307 ? 48.138 9.291 -61.130 1.00 83.56 307 LEU A C 1
ATOM 2350 O O . LEU A 1 307 ? 48.050 8.857 -59.980 1.00 83.56 307 LEU A O 1
ATOM 2354 N N . ASP A 1 308 ? 49.254 9.870 -61.582 1.00 82.31 308 ASP A N 1
ATOM 2355 C CA . ASP A 1 308 ? 50.406 10.131 -60.727 1.00 82.31 308 ASP A CA 1
ATOM 2356 C C . ASP A 1 308 ? 50.116 11.322 -59.809 1.00 82.31 308 ASP A C 1
ATOM 2358 O O . ASP A 1 308 ? 50.091 12.483 -60.223 1.00 82.31 308 ASP A O 1
ATOM 2362 N N . VAL A 1 309 ? 49.934 11.019 -58.523 1.00 80.19 309 VAL A N 1
ATOM 2363 C CA . VAL A 1 309 ? 49.690 11.999 -57.452 1.00 80.19 309 VAL A CA 1
ATOM 2364 C C . VAL A 1 309 ? 50.814 13.025 -57.281 1.00 80.19 309 VAL A C 1
ATOM 2366 O O . VAL A 1 309 ? 50.624 14.022 -56.589 1.00 80.19 309 VAL A O 1
ATOM 2369 N N . SER A 1 310 ? 51.970 12.800 -57.907 1.00 79.19 310 SER A N 1
ATOM 2370 C CA . SER A 1 310 ? 53.134 13.689 -57.858 1.00 79.19 310 SER A CA 1
ATOM 2371 C C . SER A 1 310 ? 53.139 14.737 -58.976 1.00 79.19 310 SER A C 1
ATOM 2373 O O . SER A 1 310 ? 53.956 15.660 -58.940 1.00 79.19 310 SER A O 1
ATOM 2375 N N . LYS A 1 311 ? 52.268 14.604 -59.985 1.00 75.75 311 LYS A N 1
ATOM 2376 C CA . LYS A 1 311 ? 52.242 15.477 -61.164 1.00 75.75 311 LYS A CA 1
ATOM 2377 C C . LYS A 1 311 ? 51.192 16.583 -61.053 1.00 75.75 311 LYS A C 1
ATOM 2379 O O . LYS A 1 311 ? 50.126 16.431 -60.457 1.00 75.75 311 LYS A O 1
ATOM 2384 N N . LEU A 1 312 ? 51.502 17.729 -61.663 1.00 70.56 312 LEU A N 1
ATOM 2385 C CA . LEU A 1 312 ? 50.544 18.820 -61.844 1.00 70.56 312 LEU A CA 1
ATOM 2386 C C . LEU A 1 312 ? 49.412 18.346 -62.769 1.00 70.56 312 LEU A C 1
ATOM 2388 O O . LEU A 1 312 ? 49.667 17.749 -63.805 1.00 70.56 312 LEU A O 1
ATOM 2392 N N . GLY A 1 313 ? 48.156 18.605 -62.401 1.00 74.06 313 GLY A N 1
ATOM 2393 C CA . GLY A 1 313 ? 47.005 18.145 -63.191 1.00 74.06 313 GLY A CA 1
ATOM 2394 C C . GLY A 1 313 ? 46.606 16.683 -62.958 1.00 74.06 313 GLY A C 1
ATOM 2395 O O . GLY A 1 313 ? 45.931 16.105 -63.805 1.00 74.06 313 GLY A O 1
ATOM 2396 N N . VAL A 1 314 ? 46.979 16.085 -61.818 1.00 81.25 314 VAL A N 1
ATOM 2397 C CA . VAL A 1 314 ? 46.461 14.771 -61.400 1.00 81.25 314 VAL A CA 1
ATOM 2398 C C . VAL A 1 314 ? 44.926 14.719 -61.499 1.00 81.25 314 VAL A C 1
ATOM 2400 O O . VAL A 1 314 ? 44.221 15.662 -61.129 1.00 81.25 314 VAL A O 1
ATOM 2403 N N . PHE A 1 315 ? 44.428 13.599 -62.015 1.00 86.56 315 PHE A N 1
ATOM 2404 C CA . PHE A 1 315 ? 43.048 13.303 -62.393 1.00 86.56 315 PHE A CA 1
ATOM 2405 C C . PHE A 1 315 ? 42.514 14.092 -63.590 1.00 86.56 315 PHE A C 1
ATOM 2407 O O . PHE A 1 315 ? 41.302 14.136 -63.765 1.00 86.56 315 PHE A O 1
ATOM 2414 N N . GLN A 1 316 ? 43.354 14.714 -64.422 1.00 85.00 316 GLN A N 1
ATOM 2415 C CA . GLN A 1 316 ? 42.920 15.356 -65.671 1.00 85.00 316 GLN A CA 1
ATOM 2416 C C . GLN A 1 316 ? 43.288 14.522 -66.900 1.00 85.00 316 GLN A C 1
ATOM 2418 O O . GLN A 1 316 ? 44.309 13.829 -66.930 1.00 85.00 316 GLN A O 1
ATOM 2423 N N . CYS A 1 317 ? 42.453 14.612 -67.935 1.00 83.62 317 CYS A N 1
ATOM 2424 C CA . CYS A 1 317 ? 42.753 14.010 -69.229 1.00 83.62 317 CYS A CA 1
ATOM 2425 C C . CYS A 1 317 ? 43.796 14.84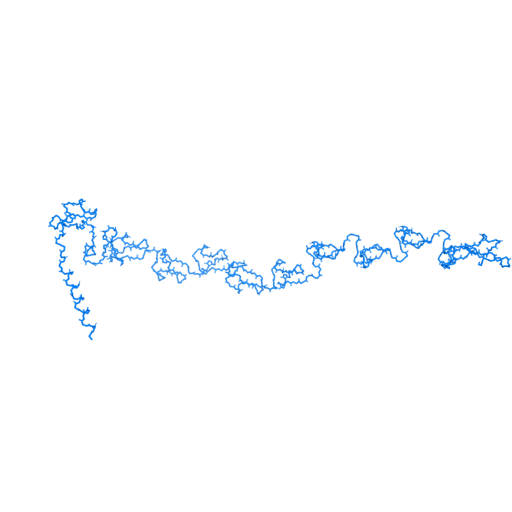1 -69.987 1.00 83.62 317 CYS A C 1
ATOM 2427 O O . CYS A 1 317 ? 43.612 16.044 -70.175 1.00 83.62 317 CYS A O 1
ATOM 2429 N N . TYR A 1 318 ? 44.854 14.201 -70.484 1.00 78.38 318 TYR A N 1
ATOM 2430 C CA . TYR A 1 318 ? 45.881 14.832 -71.318 1.00 78.38 318 TYR A CA 1
ATOM 2431 C C . TYR A 1 318 ? 46.046 14.101 -72.653 1.00 78.38 318 TYR A C 1
ATOM 2433 O O . TYR A 1 318 ? 45.739 12.914 -72.763 1.00 78.38 318 TYR A O 1
ATOM 2441 N N . GLN A 1 319 ? 46.516 14.804 -73.687 1.00 80.75 319 GLN A N 1
ATOM 2442 C CA . GLN A 1 319 ? 46.731 14.204 -75.006 1.00 80.75 319 GLN A CA 1
ATOM 2443 C C . GLN A 1 319 ? 47.958 13.288 -75.000 1.00 80.75 319 GLN A C 1
ATOM 2445 O O . GLN A 1 319 ? 49.012 13.641 -74.481 1.00 80.75 319 GLN A O 1
ATOM 2450 N N . LEU A 1 320 ? 47.842 12.112 -75.621 1.00 75.12 320 LEU A N 1
ATOM 2451 C CA . LEU A 1 320 ? 48.983 11.218 -75.844 1.00 75.12 320 LEU A CA 1
ATOM 2452 C C . LEU A 1 320 ? 49.915 11.739 -76.931 1.00 75.12 320 LEU A C 1
ATOM 2454 O O . LEU A 1 320 ? 51.116 11.478 -76.878 1.00 75.12 320 LEU A O 1
ATOM 2458 N N . LEU A 1 321 ? 49.342 12.397 -77.937 1.00 78.06 321 LEU A N 1
ATOM 2459 C CA . LEU A 1 321 ? 50.051 12.915 -79.095 1.00 78.06 321 LEU A CA 1
ATOM 2460 C C . LEU A 1 321 ? 50.160 14.429 -78.995 1.00 78.06 321 LEU A C 1
ATOM 2462 O O . LEU A 1 321 ? 49.208 15.099 -78.606 1.00 78.06 321 LEU A O 1
ATOM 2466 N N . CYS A 1 322 ? 51.311 14.954 -79.382 1.00 77.06 322 CYS A N 1
ATOM 2467 C CA . CYS A 1 322 ? 51.599 16.373 -79.293 1.00 77.06 322 CYS A CA 1
ATOM 2468 C C . CYS A 1 322 ? 52.360 16.860 -80.520 1.00 77.06 322 CYS A C 1
ATOM 2470 O O . CYS A 1 322 ? 53.141 16.132 -81.132 1.00 77.06 322 CYS A O 1
ATOM 2472 N N . SER A 1 323 ? 52.112 18.117 -80.856 1.00 77.38 323 SER A N 1
ATOM 2473 C CA . SER A 1 323 ? 52.856 18.914 -81.830 1.00 77.38 323 SER A CA 1
ATOM 2474 C C . SER A 1 323 ? 53.691 20.005 -81.149 1.00 77.38 323 SER A C 1
ATOM 2476 O O . SER A 1 323 ? 54.654 20.511 -81.721 1.00 77.38 323 SER A O 1
ATOM 2478 N N . SER A 1 324 ? 53.349 20.344 -79.904 1.00 76.62 324 SER A N 1
ATOM 2479 C CA . SER A 1 324 ? 54.075 21.267 -79.040 1.00 76.62 324 SER A CA 1
ATOM 2480 C C . SER A 1 324 ? 53.881 20.909 -77.561 1.00 76.62 324 SER A C 1
ATOM 2482 O O . SER A 1 324 ? 52.976 20.156 -77.206 1.00 76.62 324 SER A O 1
ATOM 2484 N N . ASN A 1 325 ? 54.696 21.487 -76.671 1.00 76.00 325 ASN A N 1
ATOM 2485 C CA . ASN A 1 325 ? 54.556 21.289 -75.219 1.00 76.00 325 ASN A CA 1
ATOM 2486 C C . ASN A 1 325 ? 53.194 21.749 -74.668 1.00 76.00 325 ASN A C 1
ATOM 2488 O O . ASN A 1 325 ? 52.803 21.294 -73.602 1.00 76.00 325 ASN A O 1
ATOM 2492 N N . ALA A 1 326 ? 52.476 22.631 -75.373 1.00 72.00 326 ALA A N 1
ATOM 2493 C CA . ALA A 1 326 ? 51.152 23.095 -74.958 1.00 72.00 326 ALA A CA 1
ATOM 2494 C C . ALA A 1 326 ? 50.060 22.023 -75.121 1.00 72.00 326 ALA A C 1
ATOM 2496 O O . ALA A 1 326 ? 49.014 22.124 -74.487 1.00 72.00 326 ALA A O 1
ATOM 2497 N N . ASP A 1 327 ? 50.309 21.001 -75.947 1.00 70.44 327 ASP A N 1
ATOM 2498 C CA . ASP A 1 327 ? 49.381 19.884 -76.155 1.00 70.44 327 ASP A CA 1
ATOM 2499 C C . ASP A 1 327 ? 49.466 18.857 -75.013 1.00 70.44 327 ASP A C 1
ATOM 2501 O O . ASP A 1 327 ? 48.579 18.018 -74.846 1.00 70.44 327 ASP A O 1
ATOM 2505 N N . CYS A 1 328 ? 50.537 18.924 -74.219 1.00 69.31 328 CYS A N 1
ATOM 2506 C CA . CYS A 1 328 ? 50.787 18.025 -73.110 1.00 69.31 328 CYS A CA 1
ATOM 2507 C C . CYS A 1 328 ? 50.201 18.572 -71.807 1.00 69.31 328 CYS A C 1
ATOM 2509 O O . CYS A 1 328 ? 50.230 19.774 -71.546 1.00 69.31 328 CYS A O 1
ATOM 2511 N N . GLY A 1 329 ? 49.654 17.668 -70.984 1.00 67.06 329 GLY A N 1
ATOM 2512 C CA . GLY A 1 329 ? 49.129 18.004 -69.659 1.00 67.06 329 GLY A CA 1
ATOM 2513 C C . GLY A 1 329 ? 50.182 18.699 -68.790 1.00 67.06 329 GLY A C 1
ATOM 2514 O O . GLY A 1 329 ? 51.384 18.590 -69.042 1.00 67.06 329 GLY A O 1
ATOM 2515 N N . ALA A 1 330 ? 49.734 19.432 -67.768 1.00 64.50 330 ALA A N 1
ATOM 2516 C CA . ALA A 1 330 ? 50.609 20.263 -66.945 1.00 64.50 330 ALA A CA 1
ATOM 2517 C C . ALA A 1 330 ? 51.822 19.473 -66.404 1.00 64.50 330 ALA A C 1
ATOM 2519 O O . ALA A 1 330 ? 51.680 18.478 -65.705 1.00 64.50 330 ALA A O 1
ATOM 2520 N N . GLY A 1 331 ? 53.038 19.918 -66.737 1.00 65.50 331 GLY A N 1
ATOM 2521 C CA . GLY A 1 331 ? 54.284 19.263 -66.314 1.00 65.50 331 GLY A CA 1
ATOM 2522 C C . GLY A 1 331 ? 54.809 18.156 -67.240 1.00 65.50 331 GLY A C 1
ATOM 2523 O O . GLY A 1 331 ? 55.872 17.615 -66.951 1.00 65.50 331 GLY A O 1
ATOM 2524 N N . SER A 1 332 ? 54.126 17.854 -68.347 1.00 71.44 332 SER A N 1
ATOM 2525 C CA . SER A 1 332 ? 54.618 16.947 -69.396 1.00 71.44 332 SER A CA 1
ATOM 2526 C C . SER A 1 332 ? 55.183 17.732 -70.585 1.00 71.44 332 SER A C 1
ATOM 2528 O O . SER A 1 332 ? 54.730 18.838 -70.886 1.00 71.44 332 SER A O 1
ATOM 2530 N N . ILE A 1 333 ? 56.177 17.169 -71.273 1.00 77.75 333 ILE A N 1
ATOM 2531 C CA . ILE A 1 333 ? 56.824 17.787 -72.444 1.00 77.75 333 ILE A CA 1
ATOM 2532 C C . ILE A 1 333 ? 56.583 16.952 -73.695 1.00 77.75 333 ILE A C 1
ATOM 2534 O O . ILE A 1 333 ? 56.497 15.725 -73.647 1.00 77.75 333 ILE A O 1
ATOM 2538 N N . CYS A 1 334 ? 56.476 17.633 -74.833 1.00 80.06 334 CYS A N 1
ATOM 2539 C CA . CYS A 1 334 ? 56.299 16.969 -76.106 1.00 80.06 334 CYS A CA 1
ATOM 2540 C C . CYS A 1 334 ? 57.636 16.432 -76.610 1.00 80.06 334 CYS A C 1
ATOM 2542 O O . CYS A 1 334 ? 58.550 17.197 -76.925 1.00 80.06 334 CYS A O 1
ATOM 2544 N N . ASP A 1 335 ? 57.750 15.110 -76.711 1.00 80.50 335 ASP A N 1
ATOM 2545 C CA . ASP A 1 335 ? 58.889 14.482 -77.363 1.00 80.50 335 ASP A CA 1
ATOM 2546 C C . ASP A 1 335 ? 58.771 14.657 -78.880 1.00 80.50 335 ASP A C 1
ATOM 2548 O O . ASP A 1 335 ? 57.979 13.983 -79.543 1.00 80.50 335 ASP A O 1
ATOM 2552 N N . SER A 1 336 ? 59.601 15.542 -79.428 1.00 75.50 336 SER A N 1
ATOM 2553 C CA . SER A 1 336 ? 59.631 15.885 -80.850 1.00 75.50 336 SER A CA 1
ATOM 2554 C C . SER A 1 336 ? 60.067 14.740 -81.772 1.00 75.50 336 SER A C 1
ATOM 2556 O O . SER A 1 336 ? 59.873 14.837 -82.981 1.00 75.50 336 SER A O 1
ATOM 2558 N N . GLN A 1 337 ? 60.635 13.651 -81.241 1.00 74.06 337 GLN A N 1
ATOM 2559 C CA . GLN A 1 337 ? 60.982 12.466 -82.033 1.00 74.06 337 GLN A CA 1
ATOM 2560 C C . GLN A 1 337 ? 59.824 11.477 -82.134 1.00 74.06 337 GLN A C 1
ATOM 2562 O O . GLN A 1 337 ? 59.682 10.790 -83.145 1.00 74.06 337 GLN A O 1
ATOM 2567 N N . THR A 1 338 ? 59.004 11.382 -81.087 1.00 77.31 338 THR A N 1
ATOM 2568 C CA . THR A 1 338 ? 57.907 10.406 -81.020 1.00 77.31 338 THR A CA 1
ATOM 2569 C C . THR A 1 338 ? 56.5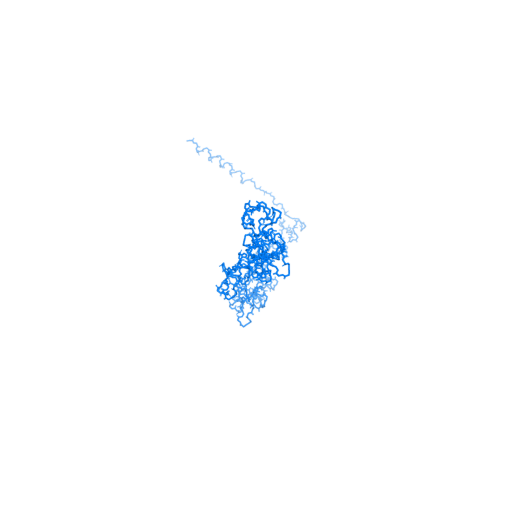22 11.036 -81.161 1.00 77.31 338 THR A C 1
ATOM 2571 O O . THR A 1 338 ? 55.540 10.298 -81.255 1.00 77.31 338 THR A O 1
ATOM 2574 N N . ASN A 1 339 ? 56.445 12.374 -81.219 1.00 79.62 339 ASN A N 1
ATOM 2575 C CA . ASN A 1 339 ? 55.222 13.183 -81.166 1.00 79.62 339 ASN A CA 1
ATOM 2576 C C . ASN A 1 339 ? 54.305 12.752 -80.017 1.00 79.62 339 ASN A C 1
ATOM 2578 O O . ASN A 1 339 ? 53.089 12.657 -80.184 1.00 79.62 339 ASN A O 1
ATOM 2582 N N . ARG A 1 340 ? 54.898 12.422 -78.863 1.00 76.19 340 ARG A N 1
ATOM 2583 C CA . ARG A 1 340 ? 54.190 11.923 -77.681 1.00 76.19 340 ARG A CA 1
ATOM 2584 C C . ARG A 1 340 ? 54.526 12.739 -76.446 1.00 76.19 340 ARG A C 1
ATOM 2586 O O . ARG A 1 340 ? 55.684 13.088 -76.233 1.00 76.19 340 ARG A O 1
ATOM 2593 N N . CYS A 1 341 ? 53.520 12.985 -75.616 1.00 73.31 341 CYS A N 1
ATOM 2594 C CA . CYS A 1 341 ? 53.720 13.603 -74.311 1.00 73.31 341 CYS A CA 1
ATOM 2595 C C . CYS A 1 341 ? 54.426 12.625 -73.367 1.00 73.31 341 CYS A C 1
ATOM 2597 O O . CYS A 1 341 ? 54.014 11.465 -73.262 1.00 73.31 341 CYS A O 1
ATOM 2599 N N . LYS A 1 342 ? 55.500 13.083 -72.716 1.00 69.81 342 LYS A N 1
ATOM 2600 C CA . LYS A 1 342 ? 56.284 12.325 -71.733 1.00 69.81 342 LYS A CA 1
ATOM 2601 C C . LYS A 1 342 ? 56.398 13.074 -70.414 1.00 69.81 342 LYS A C 1
ATOM 2603 O O . LYS A 1 342 ? 56.536 14.321 -70.460 1.00 69.81 342 LYS A O 1
#

Foldseek 3Di:
DPPVPVVVVVVVVVVVVPPPPPPDPDLCACFQVSDPPQWTQPNVSSYTDGDVQFADACVSLDDVSQWGQDPPPRGTAGDPQFACFQVSDDPQWTAPNVVRGTDGDPQFAPWQVPDPDPQWTQDPVGRHTAGHPQFHPDQVNADPQWGADPVVRGTDGDVQFACAQVPEDPQWGQDNVVRGTAGDVQFAPFQVSDPDQQWTQDNVVRGTDGNPFADPFQVVEPPQWTQPPVVRGTHGDVQFAPFQVVDDPQWGQDNVVRGTDGDVQFACFQVNEDPQWTAPNVVRGTHGDPQFAPFQVVEDVQWTAACPPVFDRHRGIAGQFAPFQVSGDHPWGQDPVVRGTD

Radius of gyration: 58.58 Å; chains: 1; bounding box: 99×46×167 Å

Sequence (342 aa):
MRFQVLLIAAIFLVSFIALAGCPNQKPSCKDDSSCENWQQCDISTGRCVPQVGYCTTAAECGTDNKKICNPNTHLCQFKQPYCEDDIDCESWQSCDTVLGECKTRLGRCASDAFCTNEWEFCNPEYHKCLPKPGRFLDSIDCESWQNCNKDTKRCYSKLGYCATTDECERWQLCDLNTHACSPKQGFCGNDRDCTQASQACNLDTHRCESISSACSGDSDCNWWQLCDLQQRACATRTGFCSMAQECSQWEECAKDTHKCTPSQGACGSDSNCAVWQSCNVNTHACEKKPGYCGSDADCATGQKCELDVSKLGVFQCYQLLCSSNADCGAGSICDSQTNRCK